Protein AF-A0A962PJA0-F1 (afdb_monomer)

Mean predicted aligned error: 8.48 Å

Radius of gyration: 20.16 Å; Cα contacts (8 Å, |Δi|>4): 314; chains: 1; bounding box: 70×39×47 Å

Secondary structure (DSSP, 8-state):
---PPP--EE-TTS-EE-GGGGTS-----SS----S-PPPGGGGGGG-TTHHHHHHHHHHHHHH-TTS-HHHHHHHHHHHHHTTTTPPPTTS--BTTB-HHHHHHHHHTTTTHHHHHHH-S---GGG--HHHHHHHHHHHHHHHTHHHHHHHHHH-TT----GGGHHHHTS-HHHHHHHHHHHHHH-HHHHHHHHHHHHHHH-TT----SSSS--HHHHHHHHHHTT-HHHHHHHHHHHHHHS-GGGHHHHHHHH-TT--

Sequence (260 aa):
MSVERSSVRTDATGRMIRDWDKEYQIPVPKRKLTTGIEPPAYRRDVFKGERRTEWDDWSRILQFDKSLSSAEKKAFRDIFAAEGGMKKAPGGSAVAGILQDTLDKLILKEKLNDLVSRKGKVIDTEDLDFHDVKDIYKGFFNQIFEGPAKTYNAKNPKRTIQGYQILSLIGDDKVSSSVADILFREGPAKGTEIIQKAIKLSDPTKDTGKGAAFGTMTLQALQEISKEPEKVKNFLEFSANARRSDEKARNDYFRFRGGE

Foldseek 3Di:
DDDDDDDFDADPVRHTDDPVVVVPCPPPPPDLPQPPDAAQPLQNVLCPDPNVSQLSVLLVVLVPPPLDDLLLSLLLSLLLSVLSAQDDDVVAQDGSLDHPVLVLVLLVVVLQVVVCVVPNNDDGSNNDDSVNSSSSLLSQQLVQQVAVQVVVCVVPVVDHDGRSCLLVLLQASLLSNLLSNLCSPVNQQVSQVLQQVLLCQLPVVQDQDDGRGRHNSSSVSSSVLNVDPSSLLSSLLSSLVSDDPPCNVSSVSSNPVPPD

Structure (mmCIF, N/CA/C/O backbone):
data_AF-A0A962PJA0-F1
#
_entry.id   AF-A0A962PJA0-F1
#
loop_
_atom_site.group_PDB
_atom_site.id
_atom_site.type_symbol
_atom_site.label_atom_id
_atom_site.label_alt_id
_atom_site.label_comp_id
_atom_site.label_asym_id
_atom_site.label_entity_id
_atom_site.label_seq_id
_atom_site.pdbx_PDB_ins_code
_atom_site.Cartn_x
_atom_site.Cartn_y
_atom_site.Cartn_z
_atom_site.occupancy
_atom_site.B_iso_or_equiv
_atom_site.auth_seq_id
_atom_site.auth_comp_id
_atom_site.auth_asym_id
_atom_site.auth_atom_id
_atom_site.pdbx_PDB_model_num
ATOM 1 N N . MET A 1 1 ? 49.149 16.493 1.625 1.00 39.97 1 MET A N 1
ATOM 2 C CA . MET A 1 1 ? 47.957 15.620 1.613 1.00 39.97 1 MET A CA 1
ATOM 3 C C . MET A 1 1 ? 47.611 15.357 0.163 1.00 39.97 1 MET A C 1
ATOM 5 O O . MET A 1 1 ? 47.160 16.269 -0.517 1.00 39.97 1 MET A O 1
ATOM 9 N N . SER A 1 2 ? 47.946 14.169 -0.332 1.00 32.44 2 SER A N 1
ATOM 10 C CA . SER A 1 2 ? 47.682 13.768 -1.714 1.00 32.44 2 SER A CA 1
ATOM 11 C C . SER A 1 2 ? 46.266 13.212 -1.796 1.00 32.44 2 SER A C 1
ATOM 13 O O . SER A 1 2 ? 45.919 12.313 -1.038 1.00 32.44 2 SER A O 1
ATOM 15 N N . VAL A 1 3 ? 45.445 13.775 -2.680 1.00 33.94 3 VAL A N 1
ATOM 16 C CA . VAL A 1 3 ? 44.103 13.264 -2.974 1.00 33.94 3 VAL A CA 1
ATOM 17 C C . VAL A 1 3 ? 44.271 12.079 -3.924 1.00 33.94 3 VAL A C 1
ATOM 19 O O . VAL A 1 3 ? 44.674 12.265 -5.074 1.00 33.94 3 VAL A O 1
ATOM 22 N N . GLU A 1 4 ? 44.015 10.863 -3.444 1.00 34.41 4 GLU A N 1
ATOM 23 C CA . GLU A 1 4 ? 43.921 9.679 -4.301 1.00 34.41 4 GLU A CA 1
ATOM 24 C C . GLU A 1 4 ? 42.760 9.860 -5.287 1.00 34.41 4 GLU A C 1
ATOM 26 O O . GLU A 1 4 ? 41.605 10.041 -4.902 1.00 34.41 4 GLU A O 1
ATOM 31 N N . ARG A 1 5 ? 43.077 9.839 -6.586 1.00 42.03 5 ARG A N 1
ATOM 32 C CA . ARG A 1 5 ? 42.076 9.789 -7.654 1.00 42.03 5 ARG A CA 1
ATOM 33 C C . ARG A 1 5 ? 41.506 8.375 -7.705 1.00 42.03 5 ARG A C 1
ATOM 35 O O . ARG A 1 5 ? 42.246 7.433 -7.978 1.00 42.03 5 ARG A O 1
ATOM 42 N N . SER A 1 6 ? 40.200 8.236 -7.493 1.00 45.72 6 SER A N 1
ATOM 43 C CA . SER A 1 6 ? 39.481 6.991 -7.751 1.00 45.72 6 SER A CA 1
ATOM 44 C C . SER A 1 6 ? 39.613 6.617 -9.232 1.00 45.72 6 SER A C 1
ATOM 46 O O . SER A 1 6 ? 39.273 7.389 -10.131 1.00 45.72 6 SER A O 1
ATOM 48 N N . SER A 1 7 ? 40.170 5.439 -9.508 1.00 47.34 7 SER A N 1
ATOM 49 C CA . SER A 1 7 ? 40.322 4.931 -10.869 1.00 47.34 7 SER A CA 1
ATOM 50 C C . SER A 1 7 ? 38.976 4.428 -11.390 1.00 47.34 7 SER A C 1
ATOM 52 O O . SER A 1 7 ? 38.465 3.422 -10.903 1.00 47.34 7 SER A O 1
ATOM 54 N N . VAL A 1 8 ? 38.412 5.098 -12.393 1.00 49.56 8 VAL A N 1
ATOM 55 C CA . VAL A 1 8 ? 37.220 4.626 -13.112 1.00 49.56 8 VAL A CA 1
ATOM 56 C C . VAL A 1 8 ? 37.598 3.397 -13.944 1.00 49.56 8 VAL A C 1
ATOM 58 O O . VAL A 1 8 ? 38.514 3.469 -14.764 1.00 49.56 8 VAL A O 1
ATOM 61 N N . ARG A 1 9 ? 36.904 2.269 -13.749 1.00 54.72 9 ARG A N 1
ATOM 62 C CA . ARG A 1 9 ? 37.026 1.073 -14.599 1.00 54.72 9 ARG A CA 1
ATOM 63 C C . ARG A 1 9 ? 35.785 0.916 -15.469 1.00 54.72 9 ARG A C 1
ATOM 65 O O . ARG A 1 9 ? 34.674 1.187 -15.026 1.00 54.72 9 ARG A O 1
ATOM 72 N N . THR A 1 10 ? 35.971 0.461 -16.700 1.00 55.12 10 THR A N 1
ATOM 73 C CA . THR A 1 10 ? 34.894 0.115 -17.636 1.00 55.12 10 THR A CA 1
ATOM 74 C C . THR A 1 10 ? 34.927 -1.379 -17.954 1.00 55.12 10 THR A C 1
ATOM 76 O O . THR A 1 10 ? 35.985 -2.006 -17.878 1.00 55.12 10 THR A O 1
ATOM 79 N N . ASP A 1 11 ? 33.772 -1.970 -18.263 1.00 63.66 11 ASP A N 1
ATOM 80 C CA . ASP A 1 11 ? 33.676 -3.359 -18.714 1.00 63.66 11 ASP A CA 1
ATOM 81 C C . ASP A 1 11 ? 33.996 -3.504 -20.211 1.00 63.66 11 ASP A C 1
ATOM 83 O O . ASP A 1 11 ? 34.241 -2.526 -20.921 1.00 63.66 11 ASP A O 1
ATOM 87 N N . ALA A 1 12 ? 33.973 -4.748 -20.701 1.00 57.19 12 ALA A N 1
ATOM 88 C CA . ALA A 1 12 ? 34.231 -5.086 -22.103 1.00 57.19 12 ALA A CA 1
ATOM 89 C C . ALA A 1 12 ? 33.221 -4.468 -23.095 1.00 57.19 12 ALA A C 1
ATOM 91 O O . ALA A 1 12 ? 33.450 -4.515 -24.300 1.00 57.19 12 ALA A O 1
ATOM 92 N N . THR A 1 13 ? 32.121 -3.887 -22.605 1.00 60.12 13 THR A N 1
ATOM 93 C CA . THR A 1 13 ? 31.113 -3.170 -23.402 1.00 60.12 13 THR A CA 1
ATOM 94 C C . THR A 1 13 ? 31.243 -1.648 -23.295 1.00 60.12 13 THR A C 1
ATOM 96 O O . THR A 1 13 ? 30.452 -0.917 -23.887 1.00 60.12 13 THR A O 1
ATOM 99 N N . GLY A 1 14 ? 32.239 -1.150 -22.554 1.00 54.78 14 GLY A N 1
ATOM 100 C CA . GLY A 1 14 ? 32.459 0.276 -22.329 1.00 54.78 14 GLY A CA 1
ATOM 101 C C . GLY A 1 14 ? 31.567 0.887 -21.246 1.00 54.78 14 GLY A C 1
ATOM 102 O O . GLY A 1 14 ? 31.589 2.104 -21.065 1.00 54.78 14 GLY A O 1
ATOM 103 N N . ARG A 1 15 ? 30.800 0.085 -20.493 1.00 56.34 15 ARG A N 1
ATOM 104 C CA . ARG A 1 15 ? 30.016 0.594 -19.360 1.00 56.34 15 ARG A CA 1
ATOM 105 C C . ARG A 1 15 ? 30.921 0.817 -18.162 1.00 56.34 15 ARG A C 1
ATOM 107 O O . ARG A 1 15 ? 31.753 -0.027 -17.845 1.00 56.34 15 ARG A O 1
ATOM 114 N N . MET A 1 16 ? 30.753 1.948 -17.478 1.00 53.47 16 MET A N 1
ATOM 115 C CA . MET A 1 16 ? 31.473 2.209 -16.232 1.00 53.47 16 MET A CA 1
ATOM 116 C C . MET A 1 16 ? 31.056 1.193 -15.165 1.00 53.47 16 MET A C 1
ATOM 118 O O . MET A 1 16 ? 29.903 1.182 -14.737 1.00 53.47 16 MET A O 1
ATOM 122 N N . ILE A 1 17 ? 32.008 0.378 -14.719 1.00 52.25 17 ILE A N 1
ATOM 123 C CA . ILE A 1 17 ? 31.862 -0.490 -13.555 1.00 52.25 17 ILE A CA 1
ATOM 124 C C . ILE A 1 17 ? 32.082 0.406 -12.339 1.00 52.25 17 ILE A C 1
ATOM 126 O O . ILE A 1 17 ? 33.197 0.864 -12.081 1.00 52.25 17 ILE A O 1
ATOM 130 N N . ARG A 1 18 ? 31.012 0.710 -11.605 1.00 50.56 18 ARG A N 1
ATOM 131 C CA . ARG A 1 18 ? 31.127 1.433 -10.336 1.00 50.56 18 ARG A CA 1
ATOM 132 C C . ARG A 1 18 ? 31.539 0.433 -9.253 1.00 50.56 18 ARG A C 1
ATOM 134 O O . ARG A 1 18 ? 30.895 -0.597 -9.096 1.00 50.56 18 ARG A O 1
ATOM 141 N N . ASP A 1 19 ? 32.564 0.760 -8.464 1.00 48.75 19 ASP A N 1
ATOM 142 C CA . ASP A 1 19 ? 33.059 -0.090 -7.361 1.00 48.75 19 ASP A CA 1
ATOM 143 C C . ASP A 1 19 ? 31.992 -0.428 -6.289 1.00 48.75 19 ASP A C 1
ATOM 145 O O . ASP A 1 19 ? 32.173 -1.356 -5.500 1.00 48.75 19 ASP A O 1
ATOM 149 N N . TRP A 1 20 ? 30.846 0.262 -6.301 1.00 45.28 20 TRP A N 1
ATOM 150 C CA . TRP A 1 20 ? 29.692 0.030 -5.423 1.00 45.28 20 TRP A CA 1
ATOM 151 C C . TRP A 1 20 ? 28.983 -1.313 -5.633 1.00 45.28 20 TRP A C 1
ATOM 153 O O . TRP A 1 20 ? 28.292 -1.772 -4.722 1.00 45.28 20 TRP A O 1
ATOM 163 N N . ASP A 1 21 ? 29.191 -1.992 -6.767 1.00 45.47 21 ASP A N 1
ATOM 164 C CA . ASP A 1 21 ? 28.630 -3.333 -6.979 1.00 45.47 21 ASP A CA 1
ATOM 165 C C . ASP A 1 21 ? 29.159 -4.353 -5.957 1.00 45.47 21 ASP A C 1
ATOM 167 O O . ASP A 1 21 ? 28.532 -5.385 -5.746 1.00 45.47 21 ASP A O 1
ATOM 171 N N . LYS A 1 22 ? 30.281 -4.084 -5.278 1.00 46.03 22 LYS A N 1
ATOM 172 C CA . LYS A 1 22 ? 30.840 -5.003 -4.275 1.00 46.03 22 LYS A CA 1
ATOM 173 C C . LYS A 1 22 ? 30.194 -4.897 -2.896 1.00 46.03 22 LYS A C 1
ATOM 175 O O . LYS A 1 22 ? 30.185 -5.891 -2.178 1.00 46.03 22 LYS A O 1
ATOM 180 N N . GLU A 1 23 ? 29.649 -3.742 -2.517 1.00 43.16 23 GLU A N 1
ATOM 181 C CA . GLU A 1 23 ? 29.141 -3.532 -1.149 1.00 43.16 23 GLU A CA 1
ATOM 182 C C . GLU A 1 23 ? 27.715 -4.084 -0.954 1.00 43.16 23 GLU A C 1
ATOM 184 O O . GLU A 1 23 ? 27.318 -4.415 0.161 1.00 43.16 23 GLU A O 1
ATOM 189 N N . TYR A 1 24 ? 26.980 -4.301 -2.052 1.00 45.38 24 TYR A N 1
ATOM 190 C CA . TYR A 1 24 ? 25.647 -4.925 -2.060 1.00 45.38 24 TYR A CA 1
ATOM 191 C C . TYR A 1 24 ? 25.588 -6.265 -2.807 1.00 45.38 24 TYR A C 1
ATOM 193 O O . TYR A 1 24 ? 24.506 -6.837 -2.968 1.00 45.38 24 TYR A O 1
ATOM 201 N N . GLN A 1 25 ? 26.736 -6.821 -3.208 1.00 40.19 25 GLN A N 1
ATOM 202 C CA . GLN A 1 25 ? 26.837 -8.207 -3.662 1.00 40.19 25 GLN A CA 1
ATOM 203 C C . GLN A 1 25 ? 26.687 -9.152 -2.465 1.00 40.19 25 GLN A C 1
ATOM 205 O O . GLN A 1 25 ? 27.635 -9.790 -2.009 1.00 40.19 25 GLN A O 1
ATOM 210 N N . ILE A 1 26 ? 25.458 -9.293 -1.963 1.00 46.12 26 ILE A N 1
ATOM 211 C CA . ILE A 1 26 ? 25.084 -10.534 -1.290 1.00 46.12 26 ILE A CA 1
ATOM 212 C C . ILE A 1 26 ? 25.327 -11.622 -2.342 1.00 46.12 26 ILE A C 1
ATOM 214 O O . ILE A 1 26 ? 24.702 -11.550 -3.404 1.00 46.12 26 ILE A O 1
ATOM 218 N N . PRO A 1 27 ? 26.234 -12.592 -2.120 1.00 40.31 27 PRO A N 1
ATOM 219 C CA . PRO A 1 27 ? 26.445 -13.666 -3.073 1.00 40.31 27 PRO A CA 1
ATOM 220 C C . PRO A 1 27 ? 25.107 -14.371 -3.254 1.00 40.31 27 PRO A C 1
ATOM 222 O O . PRO A 1 27 ? 24.639 -15.059 -2.350 1.00 40.31 27 PRO A O 1
ATOM 225 N N . VAL A 1 28 ? 24.458 -14.148 -4.398 1.00 42.47 28 VAL A N 1
ATOM 226 C CA . VAL A 1 28 ? 23.229 -14.850 -4.750 1.00 42.47 28 VAL A CA 1
ATOM 227 C C . VAL A 1 28 ? 23.659 -16.294 -4.982 1.00 42.47 28 VAL A C 1
ATOM 229 O O . VAL A 1 28 ? 24.426 -16.555 -5.915 1.00 42.47 28 VAL A O 1
ATOM 232 N N . PRO A 1 29 ? 23.255 -17.249 -4.131 1.00 40.25 29 PRO A N 1
ATOM 233 C CA . PRO A 1 29 ? 23.600 -18.641 -4.354 1.00 40.25 29 PRO A CA 1
ATOM 234 C C . PRO A 1 29 ? 23.085 -19.037 -5.740 1.00 40.25 29 PRO A C 1
ATOM 236 O O . PRO A 1 29 ? 21.946 -18.735 -6.081 1.00 40.25 29 PRO A O 1
ATOM 239 N N . LYS A 1 30 ? 23.891 -19.742 -6.543 1.00 47.28 30 LYS A N 1
ATOM 240 C CA . LYS A 1 30 ? 23.501 -20.220 -7.890 1.00 47.28 30 LYS A CA 1
ATOM 241 C C . LYS A 1 30 ? 22.288 -21.172 -7.897 1.00 47.28 30 LYS A C 1
ATOM 243 O O . LYS A 1 30 ? 21.864 -21.619 -8.958 1.00 47.28 30 LYS A O 1
ATOM 248 N N . ARG A 1 31 ? 21.718 -21.503 -6.734 1.00 47.94 31 ARG A N 1
ATOM 249 C CA . ARG A 1 31 ? 20.401 -22.136 -6.636 1.00 47.94 31 ARG A CA 1
ATOM 250 C C . ARG A 1 31 ? 19.343 -21.045 -6.718 1.00 47.94 31 ARG A C 1
ATOM 252 O O . ARG A 1 31 ? 19.368 -20.134 -5.901 1.00 47.94 31 ARG A O 1
ATOM 259 N N . LYS A 1 32 ? 18.392 -21.183 -7.649 1.00 54.69 32 LYS A N 1
ATOM 260 C CA . LYS A 1 32 ? 17.121 -20.444 -7.624 1.00 54.69 32 LYS A CA 1
ATOM 261 C C . LYS A 1 32 ? 16.478 -20.651 -6.249 1.00 54.69 32 LYS A C 1
ATOM 263 O O . LYS A 1 32 ? 15.835 -21.668 -6.009 1.00 54.69 32 LYS A O 1
ATOM 268 N N . LEU A 1 33 ? 16.740 -19.739 -5.320 1.00 54.75 33 LEU A N 1
ATOM 269 C CA . LEU A 1 33 ? 16.127 -19.733 -4.004 1.00 54.75 33 LEU A CA 1
ATOM 270 C C . LEU A 1 33 ? 14.729 -19.167 -4.193 1.00 54.75 33 LEU A C 1
ATOM 272 O O . LEU A 1 33 ? 14.530 -17.956 -4.205 1.00 54.75 33 LEU A O 1
ATOM 276 N N . THR A 1 34 ? 13.767 -20.060 -4.392 1.00 63.97 34 THR A N 1
ATOM 277 C CA . THR A 1 34 ? 12.354 -19.705 -4.337 1.00 63.97 34 THR A CA 1
ATOM 278 C C . THR A 1 34 ? 12.037 -19.271 -2.911 1.00 63.97 34 THR A C 1
ATOM 280 O O . THR A 1 34 ? 12.358 -19.990 -1.964 1.00 63.97 34 THR A O 1
ATOM 283 N N . THR A 1 35 ? 11.384 -18.125 -2.738 1.00 76.19 35 THR A N 1
ATOM 284 C CA . THR A 1 35 ? 10.966 -17.645 -1.406 1.00 76.19 35 THR A CA 1
ATOM 285 C C . THR A 1 35 ? 9.903 -18.540 -0.755 1.00 76.19 35 THR A C 1
ATOM 287 O O . THR A 1 35 ? 9.620 -18.394 0.430 1.00 76.19 35 THR A O 1
ATOM 290 N N . GLY A 1 36 ? 9.289 -19.442 -1.532 1.00 85.12 36 GLY A N 1
ATOM 291 C CA . GLY A 1 36 ? 8.117 -20.222 -1.128 1.00 85.12 36 GLY A CA 1
ATOM 292 C C . GLY A 1 36 ? 6.831 -19.390 -1.059 1.00 85.12 36 GLY A C 1
ATOM 293 O O . GLY A 1 36 ? 5.784 -19.916 -0.701 1.00 85.12 36 GLY A O 1
ATOM 294 N N . ILE A 1 37 ? 6.894 -18.095 -1.393 1.00 90.44 37 ILE A N 1
ATOM 295 C CA . ILE A 1 37 ? 5.742 -17.196 -1.408 1.00 90.44 37 ILE A CA 1
ATOM 296 C C . ILE A 1 37 ? 5.103 -17.271 -2.792 1.00 90.44 37 ILE A C 1
ATOM 298 O O . ILE A 1 37 ? 5.700 -16.848 -3.779 1.00 90.44 37 ILE A O 1
ATOM 302 N N . GLU A 1 38 ? 3.876 -17.773 -2.870 1.00 92.56 38 GLU A N 1
ATOM 303 C CA . GLU A 1 38 ? 3.131 -17.836 -4.129 1.00 92.56 38 GLU A CA 1
ATOM 304 C C . GLU A 1 38 ? 2.492 -16.484 -4.501 1.00 92.56 38 GLU A C 1
ATOM 306 O O . GLU A 1 38 ? 2.068 -15.736 -3.609 1.00 92.56 38 GLU A O 1
ATOM 311 N N . PRO A 1 39 ? 2.364 -16.169 -5.806 1.00 91.94 39 PRO A N 1
ATOM 312 C CA . PRO A 1 39 ? 1.517 -15.075 -6.260 1.00 91.94 39 PRO A CA 1
ATOM 313 C C . PRO A 1 39 ? 0.061 -15.266 -5.813 1.00 91.94 39 PRO A C 1
ATOM 315 O O . PRO A 1 39 ? -0.403 -16.408 -5.691 1.00 91.94 39 PRO A O 1
ATOM 318 N N . PRO A 1 40 ? -0.706 -14.169 -5.651 1.00 90.62 40 PRO A N 1
ATOM 319 C CA . PRO A 1 40 ? -2.152 -14.240 -5.479 1.00 90.62 40 PRO A CA 1
ATOM 320 C C . PRO A 1 40 ? -2.796 -15.148 -6.527 1.00 90.62 40 PRO A C 1
ATOM 322 O O . PRO A 1 40 ? -2.444 -15.064 -7.704 1.00 90.62 40 PRO A O 1
ATOM 325 N N . ALA A 1 41 ? -3.755 -15.988 -6.120 1.00 90.06 41 ALA A N 1
ATOM 326 C CA . ALA A 1 41 ? -4.351 -17.011 -6.986 1.00 90.06 41 ALA A CA 1
ATOM 327 C C . ALA A 1 41 ? -4.806 -16.452 -8.348 1.00 90.06 41 ALA A C 1
ATOM 329 O O . ALA A 1 41 ? -4.436 -16.988 -9.390 1.00 90.06 41 ALA A O 1
ATOM 330 N N . TYR A 1 42 ? -5.492 -15.303 -8.347 1.00 88.50 42 TYR A N 1
ATOM 331 C CA . TYR A 1 42 ? -5.988 -14.627 -9.554 1.00 88.50 42 TYR A CA 1
ATOM 332 C C . TYR A 1 42 ? -4.895 -14.042 -10.477 1.00 88.50 42 TYR A C 1
ATOM 334 O O . TYR A 1 42 ? -5.190 -13.599 -11.586 1.00 88.50 42 TYR A O 1
ATOM 342 N N . ARG A 1 43 ? -3.633 -14.016 -10.030 1.00 92.50 43 ARG A N 1
ATOM 343 C CA . ARG A 1 43 ? -2.463 -13.527 -10.779 1.00 92.50 43 ARG A CA 1
ATOM 344 C C . ARG A 1 43 ? -1.395 -14.598 -10.998 1.00 92.50 43 ARG A C 1
ATOM 346 O O . ARG A 1 43 ? -0.380 -14.286 -11.615 1.00 92.50 43 ARG A O 1
ATOM 353 N N . ARG A 1 44 ? -1.600 -15.854 -10.577 1.00 91.56 44 ARG A N 1
ATOM 354 C CA . ARG A 1 44 ? -0.620 -16.942 -10.795 1.00 91.56 44 ARG A CA 1
ATOM 355 C C . ARG A 1 44 ? -0.231 -17.085 -12.269 1.00 91.56 44 ARG A C 1
ATOM 357 O O . ARG A 1 44 ? 0.949 -17.223 -12.577 1.00 91.56 44 ARG A O 1
ATOM 364 N N . ASP A 1 45 ? -1.193 -16.943 -13.180 1.00 91.56 45 ASP A N 1
ATOM 365 C CA . ASP A 1 45 ? -0.944 -16.992 -14.626 1.00 91.56 45 ASP A CA 1
ATOM 366 C C . ASP A 1 45 ? -0.065 -15.858 -15.163 1.00 91.56 45 ASP A C 1
ATOM 368 O O . ASP A 1 45 ? 0.571 -16.018 -16.204 1.00 91.56 45 ASP A O 1
ATOM 372 N N . VAL A 1 46 ? -0.010 -14.717 -14.472 1.00 91.50 46 VAL A N 1
ATOM 373 C CA . VAL A 1 46 ? 0.821 -13.569 -14.863 1.00 91.50 46 VAL A CA 1
ATOM 374 C C . VAL A 1 46 ? 2.301 -13.836 -14.574 1.00 91.50 46 VAL A C 1
ATOM 376 O O . VAL A 1 46 ? 3.158 -13.370 -15.327 1.00 91.50 46 VAL A O 1
ATOM 379 N N . PHE A 1 47 ? 2.587 -14.616 -13.527 1.00 93.62 47 PHE A N 1
ATOM 380 C CA . PHE A 1 47 ? 3.928 -14.901 -13.006 1.00 93.62 47 PHE A CA 1
ATOM 381 C C . PHE A 1 47 ? 4.359 -16.362 -13.227 1.00 93.62 47 PHE A C 1
ATOM 383 O O . PHE A 1 47 ? 5.093 -16.935 -12.422 1.00 93.62 47 PHE A O 1
ATOM 390 N N . LYS A 1 48 ? 3.904 -16.985 -14.319 1.00 91.31 48 LYS A N 1
ATOM 391 C CA . LYS A 1 48 ? 4.350 -18.322 -14.742 1.00 91.31 48 LYS A CA 1
ATOM 392 C C . LYS A 1 48 ? 5.538 -18.261 -15.706 1.00 91.31 48 LYS A C 1
ATOM 394 O O . LYS A 1 48 ? 5.821 -17.223 -16.304 1.00 91.31 48 LYS A O 1
ATOM 399 N N . GLY A 1 49 ? 6.218 -19.395 -15.880 1.00 90.12 49 GLY A N 1
ATOM 400 C CA . GLY A 1 49 ? 7.362 -19.515 -16.788 1.00 90.12 49 GLY A CA 1
ATOM 401 C C . GLY A 1 49 ? 8.517 -18.600 -16.379 1.00 90.12 49 GLY A C 1
ATOM 402 O O . GLY A 1 49 ? 8.887 -18.542 -15.208 1.00 90.12 49 GLY A O 1
ATOM 403 N N . GLU A 1 50 ? 9.072 -17.859 -17.333 1.00 85.69 50 GLU A N 1
ATOM 404 C CA . GLU A 1 50 ? 10.209 -16.954 -17.103 1.00 85.69 50 GLU A CA 1
ATOM 405 C C . GLU A 1 50 ? 9.889 -15.841 -16.094 1.00 85.69 50 GLU A C 1
ATOM 407 O O . GLU A 1 50 ? 10.750 -15.447 -15.304 1.00 85.69 50 GLU A O 1
ATOM 412 N N . ARG A 1 51 ? 8.618 -15.420 -16.030 1.00 90.94 51 ARG A N 1
ATOM 413 C CA . ARG A 1 51 ? 8.129 -14.388 -15.105 1.00 90.94 51 ARG A CA 1
ATOM 414 C C . ARG A 1 51 ? 7.983 -14.863 -13.663 1.00 90.94 51 ARG A C 1
ATOM 416 O O . ARG A 1 51 ? 7.714 -14.053 -12.780 1.00 90.94 51 ARG A O 1
ATOM 423 N N . ARG A 1 52 ? 8.190 -16.154 -13.390 1.00 92.44 52 ARG A N 1
ATOM 424 C CA . ARG A 1 52 ? 8.249 -16.644 -12.010 1.00 92.44 52 ARG A CA 1
ATOM 425 C C . ARG A 1 52 ? 9.430 -16.041 -11.253 1.00 92.44 52 ARG A C 1
ATOM 427 O O . ARG A 1 52 ? 9.281 -15.662 -10.097 1.00 92.44 52 ARG A O 1
ATOM 434 N N . THR A 1 53 ? 10.569 -15.890 -11.927 1.00 91.88 53 THR A N 1
ATOM 435 C CA . THR A 1 53 ? 11.779 -15.295 -11.339 1.00 91.88 53 THR A CA 1
ATOM 436 C C . THR A 1 53 ? 11.524 -13.854 -10.892 1.00 91.88 53 THR A C 1
ATOM 438 O O . THR A 1 53 ? 11.940 -13.472 -9.808 1.00 91.88 53 THR A O 1
ATOM 441 N N . GLU A 1 54 ? 10.757 -13.088 -11.673 1.00 93.94 54 GLU A N 1
ATOM 442 C CA . GLU A 1 54 ? 10.353 -11.715 -11.341 1.00 93.94 54 GLU A CA 1
ATOM 443 C C . GLU A 1 54 ? 9.591 -11.650 -10.006 1.00 93.94 54 GLU A C 1
ATOM 445 O O . GLU A 1 54 ? 9.887 -10.823 -9.144 1.00 93.94 54 GLU A O 1
ATOM 450 N N . TRP A 1 55 ? 8.633 -12.561 -9.808 1.00 95.38 55 TRP A N 1
ATOM 451 C CA . TRP A 1 55 ? 7.879 -12.656 -8.559 1.00 95.38 55 TRP A CA 1
ATOM 452 C C . TRP A 1 55 ? 8.751 -13.081 -7.373 1.00 95.38 55 TRP A C 1
ATOM 454 O O . TRP A 1 55 ? 8.621 -12.524 -6.277 1.00 95.38 55 TRP A O 1
ATOM 464 N N . ASP A 1 56 ? 9.628 -14.064 -7.579 1.00 94.19 56 ASP A N 1
ATOM 465 C CA . ASP A 1 56 ? 10.528 -14.555 -6.537 1.00 94.19 56 ASP A CA 1
ATOM 466 C C . ASP A 1 56 ? 11.526 -13.462 -6.112 1.00 94.19 56 ASP A C 1
ATOM 468 O O . ASP A 1 56 ? 11.761 -13.279 -4.915 1.00 94.19 56 ASP A O 1
ATOM 472 N N . ASP A 1 57 ? 12.051 -12.684 -7.063 1.00 94.69 57 ASP A N 1
ATOM 473 C CA . ASP A 1 57 ? 12.971 -11.570 -6.818 1.00 94.69 57 ASP A CA 1
ATOM 474 C C . ASP A 1 57 ? 12.300 -10.427 -6.051 1.00 94.69 57 ASP A C 1
ATOM 476 O O . ASP A 1 57 ? 12.825 -9.978 -5.026 1.00 94.69 57 ASP A O 1
ATOM 480 N N . TRP A 1 58 ? 11.102 -10.018 -6.475 1.00 96.62 58 TRP A N 1
ATOM 481 C CA . TRP A 1 58 ? 10.298 -9.036 -5.748 1.00 96.62 58 TRP A CA 1
ATOM 482 C C . TRP A 1 58 ? 9.975 -9.502 -4.321 1.00 96.62 58 TRP A C 1
ATOM 484 O O . TRP A 1 58 ? 10.193 -8.780 -3.342 1.00 96.62 58 TRP A O 1
ATOM 494 N N . SER A 1 59 ? 9.504 -10.743 -4.181 1.00 96.06 59 SER A N 1
ATOM 495 C CA . SER A 1 59 ? 9.161 -11.328 -2.882 1.00 96.06 59 SER A CA 1
ATOM 496 C C . SER A 1 59 ? 10.370 -11.384 -1.952 1.00 96.06 59 SER A C 1
ATOM 498 O O . SER A 1 59 ? 10.237 -11.104 -0.760 1.00 96.06 59 SER A O 1
ATOM 500 N N . ARG A 1 60 ? 11.555 -11.685 -2.491 1.00 95.00 60 ARG A N 1
ATOM 501 C CA . ARG A 1 60 ? 12.823 -11.749 -1.758 1.00 95.00 60 ARG A CA 1
ATOM 502 C C . ARG A 1 60 ? 13.249 -10.377 -1.245 1.00 95.00 60 ARG A C 1
ATOM 504 O O . ARG A 1 60 ? 13.593 -10.254 -0.070 1.00 95.00 60 ARG A O 1
ATOM 511 N N . ILE A 1 61 ? 13.177 -9.349 -2.089 1.00 95.69 61 ILE A N 1
ATOM 512 C CA . ILE A 1 61 ? 13.485 -7.965 -1.698 1.00 95.69 61 ILE A CA 1
ATOM 513 C C . ILE A 1 61 ? 12.614 -7.531 -0.521 1.00 95.69 61 ILE A C 1
ATOM 515 O O . ILE A 1 61 ? 13.125 -7.000 0.464 1.00 95.69 61 ILE A O 1
ATOM 519 N N . LEU A 1 62 ? 11.313 -7.818 -0.578 1.00 96.69 62 LEU A N 1
ATOM 520 C CA . LEU A 1 62 ? 10.405 -7.502 0.520 1.00 96.69 62 LEU A CA 1
ATOM 521 C C . LEU A 1 62 ? 10.658 -8.373 1.753 1.00 96.69 62 LEU A C 1
ATOM 523 O O . LEU A 1 62 ? 10.631 -7.867 2.871 1.00 96.69 62 LEU A O 1
ATOM 527 N N . GLN A 1 63 ? 10.914 -9.672 1.587 1.00 94.75 63 GLN A N 1
ATOM 528 C CA . GLN A 1 63 ? 11.162 -10.595 2.696 1.00 94.75 63 GLN A CA 1
ATOM 529 C C . GLN A 1 63 ? 12.338 -10.131 3.563 1.00 94.75 63 GLN A C 1
ATOM 531 O O . GLN A 1 63 ? 12.197 -10.091 4.790 1.00 94.75 63 GLN A O 1
ATOM 536 N N . PHE A 1 64 ? 13.447 -9.732 2.937 1.00 93.94 64 PHE A N 1
ATOM 537 C CA . PHE A 1 64 ? 14.671 -9.327 3.631 1.00 93.94 64 PHE A CA 1
ATOM 538 C C . PHE A 1 64 ? 14.719 -7.849 4.037 1.00 93.94 64 PHE A C 1
ATOM 540 O O . PHE A 1 64 ? 15.605 -7.463 4.801 1.00 93.94 64 PHE A O 1
ATOM 547 N N . ASP A 1 65 ? 13.756 -7.028 3.614 1.00 95.00 65 ASP A N 1
ATOM 548 C CA . ASP A 1 65 ? 13.644 -5.658 4.107 1.00 95.00 65 ASP A CA 1
ATOM 549 C C . ASP A 1 65 ? 13.147 -5.653 5.563 1.00 95.00 65 ASP A C 1
ATOM 551 O O . ASP A 1 65 ? 11.994 -5.981 5.860 1.00 95.00 65 ASP A O 1
ATOM 555 N N . LYS A 1 66 ? 14.042 -5.298 6.491 1.00 95.56 66 LYS A N 1
ATOM 556 C CA . LYS A 1 66 ? 13.747 -5.202 7.930 1.00 95.56 66 LYS A CA 1
ATOM 557 C C . LYS A 1 66 ? 12.991 -3.927 8.310 1.00 95.56 66 LYS A C 1
ATOM 559 O O . LYS A 1 66 ? 12.465 -3.860 9.416 1.00 95.56 66 LYS A O 1
ATOM 564 N N . SER A 1 67 ? 12.946 -2.926 7.427 1.00 94.69 67 SER A N 1
ATOM 565 C CA . SER A 1 67 ? 12.148 -1.714 7.646 1.00 94.69 67 SER A CA 1
ATOM 566 C C . SER A 1 67 ? 10.655 -1.963 7.451 1.00 94.69 67 SER A C 1
ATOM 568 O O . SER A 1 67 ? 9.852 -1.178 7.951 1.00 94.69 67 SER A O 1
ATOM 570 N N . LEU A 1 68 ? 10.301 -3.059 6.763 1.00 97.19 68 LEU A N 1
ATOM 571 C CA . LEU A 1 68 ? 8.923 -3.425 6.483 1.00 97.19 68 LEU A CA 1
ATOM 572 C C . LEU A 1 68 ? 8.363 -4.451 7.479 1.00 97.19 68 LEU A C 1
ATOM 574 O O . LEU A 1 68 ? 9.014 -5.450 7.801 1.00 97.19 68 LEU A O 1
ATOM 578 N N . SER A 1 69 ? 7.118 -4.260 7.904 1.00 96.88 69 SER A N 1
ATOM 579 C CA . SER A 1 69 ? 6.343 -5.259 8.650 1.00 96.88 69 SER A CA 1
ATOM 580 C C . SER A 1 69 ? 5.754 -6.352 7.745 1.00 96.88 69 SER A C 1
ATOM 582 O O . SER A 1 69 ? 5.844 -6.285 6.517 1.00 96.88 69 SER A O 1
ATOM 584 N N . SER A 1 70 ? 5.091 -7.356 8.330 1.00 95.69 70 SER A N 1
ATOM 585 C CA . SER A 1 70 ?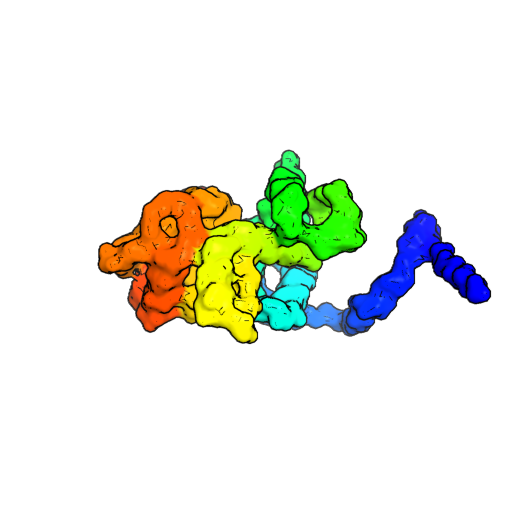 4.292 -8.329 7.568 1.00 95.69 70 SER A CA 1
ATOM 586 C C . SER A 1 70 ? 3.179 -7.658 6.754 1.00 95.69 70 SER A C 1
ATOM 588 O O . SER A 1 70 ? 3.068 -7.932 5.556 1.00 95.69 70 SER A O 1
ATOM 590 N N . ALA A 1 71 ? 2.431 -6.733 7.366 1.00 96.44 71 ALA A N 1
ATOM 591 C CA . ALA A 1 71 ? 1.329 -6.005 6.740 1.00 96.44 71 ALA A CA 1
ATOM 592 C C . ALA A 1 71 ? 1.795 -5.210 5.513 1.00 96.44 71 ALA A C 1
ATOM 594 O O . ALA A 1 71 ? 1.180 -5.272 4.448 1.00 96.44 71 ALA A O 1
ATOM 595 N N . GLU A 1 72 ? 2.917 -4.501 5.641 1.00 98.19 72 GLU A N 1
ATOM 596 C CA . GLU A 1 72 ? 3.495 -3.687 4.568 1.00 98.19 72 GLU A CA 1
ATOM 597 C C . GLU A 1 72 ? 4.043 -4.563 3.440 1.00 98.19 72 GLU A C 1
ATOM 599 O O . GLU A 1 72 ? 3.727 -4.338 2.271 1.00 98.19 72 GLU A O 1
ATOM 604 N N . LYS A 1 73 ? 4.800 -5.621 3.774 1.00 97.50 73 LYS A N 1
ATOM 605 C CA . LYS A 1 73 ? 5.304 -6.583 2.778 1.00 97.50 73 LYS A CA 1
ATOM 606 C C . LYS A 1 73 ? 4.162 -7.211 1.994 1.00 97.50 73 LYS A C 1
ATOM 608 O O . LYS A 1 73 ? 4.282 -7.417 0.789 1.00 97.50 73 LYS A O 1
ATOM 613 N N . LYS A 1 74 ? 3.069 -7.544 2.674 1.00 95.75 74 LYS A N 1
ATOM 614 C CA . LYS A 1 74 ? 1.889 -8.129 2.052 1.00 95.75 74 LYS A CA 1
ATOM 615 C C . LYS A 1 74 ? 1.172 -7.121 1.156 1.00 95.75 74 LYS A C 1
ATOM 617 O O . LYS A 1 74 ? 0.895 -7.454 0.010 1.00 95.75 74 LYS A O 1
ATOM 622 N N . ALA A 1 75 ? 0.948 -5.896 1.630 1.00 97.50 75 ALA A N 1
ATOM 623 C CA . ALA A 1 75 ? 0.363 -4.824 0.830 1.00 97.50 75 ALA A CA 1
ATOM 624 C C . ALA A 1 75 ? 1.162 -4.568 -0.459 1.00 97.50 75 ALA A C 1
ATOM 626 O O . ALA A 1 75 ? 0.589 -4.513 -1.542 1.00 97.50 75 ALA A O 1
ATOM 627 N N . PHE A 1 76 ? 2.491 -4.489 -0.363 1.00 98.19 76 PHE A N 1
ATOM 628 C CA . PHE A 1 76 ? 3.352 -4.232 -1.518 1.00 98.19 76 PHE A CA 1
ATOM 629 C C . PHE A 1 76 ? 3.380 -5.417 -2.493 1.00 98.19 76 PHE A C 1
ATOM 631 O O . PHE A 1 76 ? 3.367 -5.208 -3.705 1.00 98.19 76 PHE A O 1
ATOM 638 N N . ARG A 1 77 ? 3.357 -6.661 -1.992 1.00 97.12 77 ARG A N 1
ATOM 639 C CA . ARG A 1 77 ? 3.177 -7.864 -2.827 1.00 97.12 77 ARG A CA 1
ATOM 640 C C . ARG A 1 77 ? 1.848 -7.855 -3.566 1.00 97.12 77 ARG A C 1
ATOM 642 O O . ARG A 1 77 ? 1.825 -8.133 -4.761 1.00 97.12 77 ARG A O 1
ATOM 649 N N . ASP A 1 78 ? 0.769 -7.530 -2.865 1.00 95.81 78 ASP A N 1
ATOM 650 C CA . ASP A 1 78 ? -0.575 -7.548 -3.429 1.00 95.81 78 ASP A CA 1
ATOM 651 C C . ASP A 1 78 ? -0.743 -6.457 -4.503 1.00 95.81 78 ASP A C 1
ATOM 653 O O . ASP A 1 78 ? -1.268 -6.766 -5.571 1.00 95.81 78 ASP A O 1
ATOM 657 N N . ILE A 1 79 ? -0.205 -5.246 -4.294 1.00 96.94 79 ILE A N 1
ATOM 658 C CA . ILE A 1 79 ? -0.176 -4.185 -5.321 1.00 96.94 79 ILE A CA 1
ATOM 659 C C . ILE A 1 79 ? 0.666 -4.622 -6.522 1.00 96.94 79 ILE A C 1
ATOM 661 O O . ILE A 1 79 ? 0.185 -4.598 -7.648 1.00 96.94 79 ILE A O 1
ATOM 665 N N . PHE A 1 80 ? 1.901 -5.082 -6.304 1.00 96.81 80 PHE A N 1
ATOM 666 C CA . PHE A 1 80 ? 2.778 -5.508 -7.399 1.00 96.81 80 PHE A CA 1
ATOM 667 C C . PHE A 1 80 ? 2.146 -6.619 -8.252 1.00 96.81 80 PHE A C 1
ATOM 669 O O . PHE A 1 80 ? 2.196 -6.571 -9.481 1.00 96.81 80 PHE A O 1
ATOM 676 N N . ALA A 1 81 ? 1.490 -7.593 -7.612 1.00 94.94 81 ALA A N 1
ATOM 677 C CA . ALA A 1 81 ? 0.735 -8.620 -8.316 1.00 94.94 81 ALA A CA 1
ATOM 678 C C . ALA A 1 81 ? -0.451 -8.038 -9.094 1.00 94.94 81 ALA A C 1
ATOM 680 O O . ALA A 1 81 ? -0.682 -8.414 -10.246 1.00 94.94 81 ALA A O 1
ATOM 681 N N . ALA A 1 82 ? -1.214 -7.142 -8.464 1.00 93.19 82 ALA A N 1
ATOM 682 C CA . ALA A 1 82 ? -2.391 -6.527 -9.057 1.00 93.19 82 ALA A CA 1
ATOM 683 C C . ALA A 1 82 ? -2.046 -5.697 -10.297 1.00 93.19 82 ALA A C 1
ATOM 685 O O . ALA A 1 82 ? -2.772 -5.778 -11.284 1.00 93.19 82 ALA A O 1
ATOM 686 N N . GLU A 1 83 ? -0.917 -4.995 -10.280 1.00 93.00 83 GLU A N 1
ATOM 687 C CA . GLU A 1 83 ? -0.430 -4.175 -11.394 1.00 93.00 83 GLU A CA 1
ATOM 688 C C . GLU A 1 83 ? 0.356 -4.986 -12.443 1.00 93.00 83 GLU A C 1
ATOM 690 O O . GLU A 1 83 ? 0.801 -4.454 -13.456 1.00 93.00 83 GLU A O 1
ATOM 695 N N . GLY A 1 84 ? 0.487 -6.301 -12.242 1.00 92.19 84 GLY A N 1
ATOM 696 C CA . GLY A 1 84 ? 1.082 -7.213 -13.215 1.00 92.19 84 GLY A CA 1
ATOM 697 C C . GLY A 1 84 ? 2.610 -7.213 -13.240 1.00 92.19 84 GLY A C 1
ATOM 698 O O . GLY A 1 84 ? 3.183 -7.758 -14.185 1.00 92.19 84 GLY A O 1
ATOM 699 N N . GLY A 1 85 ? 3.250 -6.665 -12.206 1.00 94.25 85 GLY A N 1
ATOM 700 C CA . GLY A 1 85 ? 4.696 -6.648 -12.002 1.00 94.25 85 GLY A CA 1
ATOM 701 C C . GLY A 1 85 ? 5.458 -5.609 -12.835 1.00 94.25 85 GLY A C 1
ATOM 702 O O . GLY A 1 85 ? 4.928 -4.556 -13.169 1.00 94.25 85 GLY A O 1
ATOM 703 N N . MET A 1 86 ? 6.709 -5.900 -13.191 1.00 93.56 86 MET A N 1
ATOM 704 C CA . MET A 1 86 ? 7.609 -5.012 -13.950 1.00 93.56 86 MET A CA 1
ATOM 705 C C . MET A 1 86 ? 7.251 -4.892 -15.436 1.00 93.56 86 MET A C 1
ATOM 707 O O . MET A 1 86 ? 7.882 -4.138 -16.175 1.00 93.56 86 MET A O 1
ATOM 711 N N . LYS A 1 87 ? 6.262 -5.653 -15.915 1.00 85.44 87 LYS A N 1
ATOM 712 C CA . LYS A 1 87 ? 5.864 -5.605 -17.321 1.00 85.44 87 LYS A CA 1
ATOM 713 C C . LYS A 1 87 ? 5.236 -4.247 -17.638 1.00 85.44 87 LYS A C 1
ATOM 715 O O . LYS A 1 87 ? 4.241 -3.870 -17.027 1.00 85.44 87 LYS A O 1
ATOM 720 N N . LYS A 1 88 ? 5.767 -3.572 -18.660 1.00 77.31 88 LYS A N 1
ATOM 721 C CA . LYS A 1 88 ? 5.182 -2.340 -19.198 1.00 77.31 88 LYS A CA 1
ATOM 722 C C . LYS A 1 88 ? 3.762 -2.580 -19.708 1.00 77.31 88 LYS A C 1
ATOM 724 O O . LYS A 1 88 ? 3.487 -3.591 -20.370 1.00 77.31 88 LYS A O 1
ATOM 729 N N . ALA A 1 89 ? 2.876 -1.625 -19.450 1.00 66.75 89 ALA A N 1
ATOM 730 C CA . ALA A 1 89 ? 1.585 -1.583 -20.124 1.00 66.75 89 ALA A CA 1
ATOM 731 C C . ALA A 1 89 ? 1.803 -1.384 -21.642 1.00 66.75 89 ALA A C 1
ATOM 733 O O . ALA A 1 89 ? 2.612 -0.537 -22.026 1.00 66.75 89 ALA A O 1
ATOM 734 N N . PRO A 1 90 ? 1.116 -2.128 -22.531 1.00 64.31 90 PRO A N 1
ATOM 735 C CA . PRO A 1 90 ? 1.214 -1.895 -23.971 1.00 64.31 90 PRO A CA 1
ATOM 736 C C . PRO A 1 90 ? 0.844 -0.444 -24.316 1.00 64.31 90 PRO A C 1
ATOM 738 O O . PRO A 1 90 ? -0.275 -0.017 -24.049 1.00 64.31 90 PRO A O 1
ATOM 741 N N . GLY A 1 91 ? 1.791 0.314 -24.879 1.00 66.31 91 GLY A N 1
ATOM 742 C CA . GLY A 1 91 ? 1.600 1.729 -25.224 1.00 66.31 91 GLY A CA 1
ATOM 743 C C . GLY A 1 91 ? 1.626 2.709 -24.042 1.00 66.31 91 GLY A C 1
ATOM 744 O O . GLY A 1 91 ? 1.288 3.873 -24.233 1.00 66.31 91 GLY A O 1
ATOM 745 N N . GLY A 1 92 ? 2.009 2.267 -22.839 1.00 66.19 92 GLY A N 1
ATOM 746 C CA . GLY A 1 92 ? 2.128 3.119 -21.654 1.00 66.19 92 GLY A CA 1
ATOM 747 C C . GLY A 1 92 ? 3.537 3.120 -21.062 1.00 66.19 92 GLY A C 1
ATOM 748 O O . GLY A 1 92 ? 4.298 2.174 -21.248 1.00 66.19 92 GLY A O 1
ATOM 749 N N . SER A 1 93 ? 3.852 4.164 -20.296 1.00 78.38 93 SER A N 1
ATOM 750 C CA . SER A 1 93 ? 5.091 4.280 -19.510 1.00 78.38 93 SER A CA 1
ATOM 751 C C . SER A 1 93 ? 4.979 3.676 -18.103 1.00 78.38 93 SER A C 1
ATOM 753 O O . SER A 1 93 ? 5.920 3.732 -17.328 1.00 78.38 93 SER A O 1
ATOM 755 N N . ALA A 1 94 ? 3.842 3.078 -17.729 1.00 88.81 94 ALA A N 1
ATOM 756 C CA . ALA A 1 94 ? 3.695 2.501 -16.393 1.00 88.81 94 ALA A CA 1
ATOM 757 C C . ALA A 1 94 ? 4.524 1.220 -16.198 1.00 88.81 94 ALA A C 1
ATOM 759 O O . ALA A 1 94 ? 4.400 0.274 -16.981 1.00 88.81 94 ALA A O 1
ATOM 760 N N . VAL A 1 95 ? 5.260 1.157 -15.085 1.00 92.81 95 VAL A N 1
ATOM 761 C CA . VAL A 1 95 ? 5.964 -0.037 -14.582 1.00 92.81 95 VAL A CA 1
ATOM 762 C C . VAL A 1 95 ? 5.491 -0.322 -13.160 1.00 92.81 95 VAL A C 1
ATOM 764 O O . VAL A 1 95 ? 5.484 0.581 -12.329 1.00 92.81 95 VAL A O 1
ATOM 767 N N . ALA A 1 96 ? 5.048 -1.552 -12.868 1.00 93.56 96 ALA A N 1
ATOM 768 C CA . ALA A 1 96 ? 4.456 -1.913 -11.572 1.00 93.56 96 ALA A CA 1
ATOM 769 C C . ALA A 1 96 ? 3.330 -0.952 -11.124 1.00 93.56 96 ALA A C 1
ATOM 771 O O . ALA A 1 96 ? 3.197 -0.617 -9.951 1.00 93.56 96 ALA A O 1
ATOM 772 N N . GLY A 1 97 ? 2.541 -0.455 -12.084 1.00 92.44 97 GLY A N 1
ATOM 773 C CA . GLY A 1 97 ? 1.472 0.523 -11.845 1.00 92.44 97 GLY A CA 1
ATOM 774 C C . GLY A 1 97 ? 1.953 1.942 -11.509 1.00 92.44 97 GLY A C 1
ATOM 775 O O . GLY A 1 97 ? 1.136 2.815 -11.219 1.00 92.44 97 GLY A O 1
ATOM 776 N N . ILE A 1 98 ? 3.260 2.207 -11.564 1.00 94.94 98 ILE A N 1
ATOM 777 C CA . ILE A 1 98 ? 3.852 3.530 -11.358 1.00 94.94 98 ILE A CA 1
ATOM 778 C C . ILE A 1 98 ? 3.918 4.247 -12.704 1.00 94.94 98 ILE A C 1
ATOM 780 O O . ILE A 1 98 ? 4.682 3.860 -13.581 1.00 94.94 98 ILE A O 1
ATOM 784 N N . LEU A 1 99 ? 3.121 5.304 -12.856 1.00 92.94 99 LEU A N 1
ATOM 785 C CA . LEU A 1 99 ? 3.193 6.236 -13.985 1.00 92.94 99 LEU A CA 1
ATOM 786 C C . LEU A 1 99 ? 4.357 7.222 -13.803 1.00 92.94 99 LEU A C 1
ATOM 788 O O . LEU A 1 99 ? 4.662 7.590 -12.664 1.00 92.94 99 LEU A O 1
ATOM 792 N N . GLN A 1 100 ? 4.916 7.733 -14.906 1.00 93.00 100 GLN A N 1
ATOM 793 C CA . GLN A 1 100 ? 5.958 8.772 -14.866 1.00 93.00 100 GLN A CA 1
ATOM 794 C C . GLN A 1 100 ? 5.505 9.996 -14.056 1.00 93.00 100 GLN A C 1
ATOM 796 O O . GLN A 1 100 ? 6.197 10.424 -13.140 1.00 93.00 100 GLN A O 1
ATOM 801 N N . ASP A 1 101 ? 4.270 10.459 -14.266 1.00 92.75 101 ASP A N 1
ATOM 802 C CA . ASP A 1 101 ? 3.656 11.529 -13.473 1.00 92.75 101 ASP A CA 1
ATOM 803 C C . ASP A 1 101 ? 3.678 11.271 -11.959 1.00 92.75 101 ASP A C 1
ATOM 805 O O . ASP A 1 101 ? 3.792 12.207 -11.165 1.00 92.75 101 ASP A O 1
ATOM 809 N N . THR A 1 102 ? 3.491 10.019 -11.534 1.00 93.19 102 THR A N 1
ATOM 810 C CA . THR A 1 102 ? 3.520 9.652 -10.112 1.00 93.19 102 THR A CA 1
ATOM 811 C C . THR A 1 102 ? 4.945 9.730 -9.581 1.00 93.19 102 THR A C 1
ATOM 813 O O . THR A 1 102 ? 5.154 10.295 -8.507 1.00 93.19 102 THR A O 1
ATOM 816 N N . LEU A 1 103 ? 5.914 9.210 -10.337 1.00 94.69 103 LEU A N 1
ATOM 817 C CA . LEU A 1 103 ? 7.336 9.291 -10.009 1.00 94.69 103 LEU A CA 1
ATOM 818 C C . LEU A 1 103 ? 7.788 10.754 -9.880 1.00 94.69 103 LEU A C 1
ATOM 820 O O . LEU A 1 103 ? 8.291 11.149 -8.827 1.00 94.69 103 LEU A O 1
ATOM 824 N N . ASP A 1 104 ? 7.500 11.579 -10.885 1.00 94.50 104 ASP A N 1
ATOM 825 C CA . ASP A 1 104 ? 7.877 12.994 -10.924 1.00 94.50 104 ASP A CA 1
ATOM 826 C C . ASP A 1 104 ? 7.260 13.781 -9.763 1.00 94.50 104 ASP A C 1
ATOM 828 O O . ASP A 1 104 ? 7.940 14.562 -9.093 1.00 94.50 104 ASP A O 1
ATOM 832 N N . LYS A 1 105 ? 5.977 13.541 -9.454 1.00 94.38 105 LYS A N 1
ATOM 833 C CA . LYS A 1 105 ? 5.299 14.175 -8.308 1.00 94.38 105 LYS A CA 1
ATOM 834 C C . LYS A 1 105 ? 5.948 13.803 -6.979 1.00 94.38 105 LYS A C 1
ATOM 836 O O . LYS A 1 105 ? 6.022 14.651 -6.090 1.00 94.38 105 LYS A O 1
ATOM 841 N N . LEU A 1 106 ? 6.384 12.556 -6.813 1.00 95.50 106 LEU A N 1
ATOM 842 C CA . LEU A 1 106 ? 7.036 12.105 -5.584 1.00 95.50 106 LEU A CA 1
ATOM 843 C C . LEU A 1 106 ? 8.455 12.666 -5.449 1.00 95.50 106 LEU A C 1
ATOM 845 O O . LEU A 1 106 ? 8.839 13.050 -4.343 1.00 95.50 106 LEU A O 1
ATOM 849 N N . ILE A 1 107 ? 9.195 12.773 -6.557 1.00 94.12 107 ILE A N 1
ATOM 850 C CA . ILE A 1 107 ? 10.496 13.455 -6.610 1.00 94.12 107 ILE A CA 1
ATOM 851 C C . ILE A 1 107 ? 10.331 14.931 -6.236 1.00 94.12 107 ILE A C 1
ATOM 853 O O . ILE A 1 107 ? 11.014 15.413 -5.336 1.00 94.12 107 ILE A O 1
ATOM 857 N N . LEU A 1 108 ? 9.379 15.634 -6.861 1.00 93.62 108 LEU A N 1
ATOM 858 C CA . LEU A 1 108 ? 9.114 17.054 -6.607 1.00 93.62 108 LEU A CA 1
ATOM 859 C C . LEU A 1 108 ? 8.728 17.333 -5.147 1.00 93.62 108 LEU A C 1
ATOM 861 O O . LEU A 1 108 ? 9.052 18.385 -4.608 1.00 93.62 108 LEU A O 1
ATOM 865 N N . LYS A 1 109 ? 8.037 16.390 -4.501 1.00 93.19 109 LYS A N 1
ATOM 866 C CA . LYS A 1 109 ? 7.644 16.470 -3.085 1.00 93.19 109 LYS A CA 1
ATOM 867 C C . LYS A 1 109 ? 8.704 15.937 -2.118 1.00 93.19 109 LYS A C 1
ATOM 869 O O . LYS A 1 109 ? 8.381 15.721 -0.948 1.00 93.19 109 LYS A O 1
ATOM 874 N N . GLU A 1 110 ? 9.917 15.672 -2.604 1.00 92.50 110 GLU A N 1
ATOM 875 C CA . GLU A 1 110 ? 11.055 15.186 -1.814 1.00 92.50 110 GLU A CA 1
ATOM 876 C C . GLU A 1 110 ? 10.760 13.873 -1.065 1.00 92.50 110 GLU A C 1
ATOM 878 O O . GLU A 1 110 ? 11.330 13.572 -0.016 1.00 92.50 110 GLU A O 1
ATOM 883 N N . LYS A 1 111 ? 9.842 13.053 -1.595 1.00 93.75 111 LYS A N 1
ATOM 884 C CA . LYS A 1 111 ? 9.481 11.757 -0.997 1.00 93.75 111 LYS A CA 1
ATOM 885 C C . LYS A 1 111 ? 10.435 10.634 -1.403 1.00 93.75 111 LYS A C 1
ATOM 887 O O . LYS A 1 111 ? 10.320 9.537 -0.865 1.00 93.75 111 LYS A O 1
ATOM 892 N N . LEU A 1 112 ? 11.353 10.907 -2.334 1.00 94.06 112 LEU A N 1
ATOM 893 C CA . LEU A 1 112 ? 12.271 9.945 -2.953 1.00 94.06 112 LEU A CA 1
ATOM 894 C C . LEU A 1 112 ? 13.728 10.440 -2.953 1.00 94.06 112 LEU A C 1
ATOM 896 O O . LEU A 1 112 ? 14.480 10.157 -3.881 1.00 94.06 112 LEU A O 1
ATOM 900 N N . ASN A 1 113 ? 14.144 11.180 -1.919 1.00 90.62 113 ASN A N 1
ATOM 901 C CA . ASN A 1 113 ? 15.489 11.772 -1.847 1.00 90.62 113 ASN A CA 1
ATOM 902 C C . ASN A 1 113 ? 16.617 10.733 -1.951 1.00 90.62 113 ASN A C 1
ATOM 904 O O . ASN A 1 113 ? 17.620 10.991 -2.616 1.00 90.62 113 ASN A O 1
ATOM 908 N N . ASP A 1 114 ? 16.442 9.549 -1.361 1.00 89.25 114 ASP A N 1
ATOM 909 C CA . ASP A 1 114 ? 17.433 8.470 -1.446 1.00 89.25 114 ASP A CA 1
ATOM 910 C C . ASP A 1 114 ? 17.567 7.951 -2.884 1.00 89.25 114 ASP A C 1
ATOM 912 O O . ASP A 1 114 ? 18.675 7.798 -3.397 1.00 89.25 114 ASP A O 1
ATOM 916 N N . LEU A 1 115 ? 16.440 7.747 -3.572 1.00 91.50 115 LEU A N 1
ATOM 917 C CA . LEU A 1 115 ? 16.415 7.339 -4.976 1.00 91.50 115 LEU A CA 1
ATOM 918 C C . LEU A 1 115 ? 17.065 8.403 -5.873 1.00 91.50 115 LEU A C 1
ATOM 920 O O . LEU A 1 115 ? 17.912 8.075 -6.701 1.00 91.50 115 LEU A O 1
ATOM 924 N N . VAL A 1 116 ? 16.729 9.679 -5.664 1.00 92.62 116 VAL A N 1
ATOM 925 C CA . VAL A 1 116 ? 17.316 10.810 -6.402 1.00 92.62 116 VAL A CA 1
ATOM 926 C C . VAL A 1 116 ? 18.820 10.911 -6.157 1.00 92.62 116 VAL A C 1
ATOM 928 O O . VAL A 1 116 ? 19.579 11.193 -7.081 1.00 92.62 116 VAL A O 1
ATOM 931 N N . SER A 1 117 ? 19.280 10.634 -4.939 1.00 90.81 117 SER A N 1
ATOM 932 C CA . SER A 1 117 ? 20.711 10.614 -4.618 1.00 90.81 117 SER A CA 1
ATOM 933 C C . SE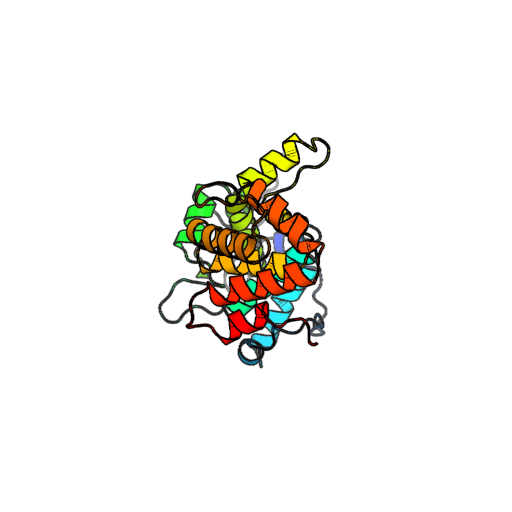R A 1 117 ? 21.442 9.468 -5.329 1.00 90.81 117 SER A C 1
ATOM 935 O O . SER A 1 117 ? 22.594 9.631 -5.725 1.00 90.81 117 SER A O 1
ATOM 937 N N . ARG A 1 118 ? 20.774 8.322 -5.539 1.00 92.38 118 ARG A N 1
ATOM 938 C CA . ARG A 1 118 ? 21.326 7.161 -6.263 1.00 92.38 118 ARG A CA 1
ATOM 939 C C . ARG A 1 118 ? 21.318 7.330 -7.787 1.00 92.38 118 ARG A C 1
ATOM 941 O O . ARG A 1 118 ? 22.285 6.933 -8.441 1.00 92.38 118 ARG A O 1
ATOM 948 N N . LYS A 1 119 ? 20.236 7.875 -8.356 1.00 92.69 119 LYS A N 1
ATOM 949 C CA . LYS A 1 119 ? 19.969 7.870 -9.810 1.00 92.69 119 LYS A CA 1
ATOM 950 C C . LYS A 1 119 ? 19.949 9.249 -10.480 1.00 92.69 119 LYS A C 1
ATOM 952 O O . LYS A 1 119 ? 20.006 9.322 -11.701 1.00 92.69 119 LYS A O 1
ATOM 957 N N . GLY A 1 120 ? 19.946 10.336 -9.714 1.00 91.19 120 GLY A N 1
ATOM 958 C CA . GLY A 1 120 ? 19.773 11.698 -10.221 1.00 91.19 120 GLY A CA 1
ATOM 959 C C . GLY A 1 120 ? 18.311 12.155 -10.208 1.00 91.19 120 GLY A C 1
ATOM 960 O O . GLY A 1 120 ? 17.423 11.449 -9.744 1.00 91.19 120 GLY A O 1
ATOM 961 N N . LYS A 1 121 ? 18.054 13.383 -10.682 1.00 85.50 121 LYS A N 1
ATOM 962 C CA . LYS A 1 121 ? 16.710 14.001 -10.657 1.00 85.50 121 LYS A CA 1
ATOM 963 C C . LYS A 1 121 ? 15.813 13.608 -11.830 1.00 85.50 121 LYS A C 1
ATOM 965 O O . LYS A 1 121 ? 14.606 13.790 -11.740 1.00 85.50 121 LYS A O 1
ATOM 970 N N . VAL A 1 122 ? 16.403 13.128 -12.920 1.00 89.44 122 VAL A N 1
ATOM 971 C CA . VAL A 1 122 ? 15.680 12.670 -14.109 1.00 89.44 122 VAL A CA 1
ATOM 972 C C . VAL A 1 122 ? 15.751 11.152 -14.094 1.00 89.44 122 VAL A C 1
ATOM 974 O O . VAL A 1 122 ? 16.826 10.592 -14.289 1.00 89.44 122 VAL A O 1
ATOM 977 N N . ILE A 1 123 ? 14.630 10.513 -13.773 1.00 91.44 123 ILE A N 1
ATOM 978 C CA . ILE A 1 123 ? 14.509 9.059 -13.661 1.00 91.44 123 ILE A CA 1
ATOM 979 C C . ILE A 1 123 ? 13.312 8.655 -14.506 1.00 91.44 123 ILE A C 1
ATOM 981 O O . ILE A 1 123 ? 12.204 9.124 -14.247 1.00 91.44 123 ILE A O 1
ATOM 985 N N . ASP A 1 124 ? 13.534 7.796 -15.494 1.00 91.12 124 ASP A N 1
ATOM 986 C CA . ASP A 1 124 ? 12.443 7.202 -16.251 1.00 91.12 124 ASP A CA 1
ATOM 987 C C . ASP A 1 124 ? 11.892 5.987 -15.493 1.00 91.12 124 ASP A C 1
ATOM 989 O O . ASP A 1 124 ? 12.641 5.167 -14.955 1.00 91.12 124 ASP A O 1
ATOM 993 N N . THR A 1 125 ? 10.570 5.856 -15.465 1.00 91.12 125 THR A N 1
ATOM 994 C CA . THR A 1 125 ? 9.869 4.633 -15.063 1.00 91.12 125 THR A CA 1
ATOM 995 C C . THR A 1 125 ? 10.416 3.360 -15.714 1.00 91.12 125 THR A C 1
ATOM 997 O O . THR A 1 125 ? 10.377 2.296 -15.095 1.00 91.12 125 THR A O 1
ATOM 1000 N N . GLU A 1 126 ? 10.957 3.450 -16.928 1.00 87.31 126 GLU A N 1
ATOM 1001 C CA . GLU A 1 126 ? 11.562 2.325 -17.642 1.00 87.31 126 GLU A CA 1
ATOM 1002 C C . GLU A 1 126 ? 12.881 1.833 -17.032 1.00 87.31 126 GLU A C 1
ATOM 1004 O O . GLU A 1 126 ? 13.226 0.661 -17.192 1.00 87.31 126 GLU A O 1
ATOM 1009 N N . ASP A 1 127 ? 13.585 2.702 -16.309 1.00 90.00 127 ASP A N 1
ATOM 1010 C CA . ASP A 1 127 ? 14.877 2.410 -15.687 1.00 90.00 127 ASP A CA 1
ATOM 1011 C C . ASP A 1 127 ? 14.735 1.915 -14.241 1.00 90.00 127 ASP A C 1
ATOM 1013 O O . ASP A 1 127 ? 15.738 1.752 -13.535 1.00 90.00 127 ASP A O 1
ATOM 1017 N N . LEU A 1 128 ? 13.504 1.712 -13.760 1.00 93.44 128 LEU A N 1
ATOM 1018 C CA . LEU A 1 128 ? 13.242 1.273 -12.394 1.00 93.44 128 LEU A CA 1
ATOM 1019 C C . LEU A 1 128 ? 13.609 -0.198 -12.210 1.00 93.44 128 LEU A C 1
ATOM 1021 O O . LEU A 1 128 ? 13.178 -1.073 -12.961 1.00 93.44 128 LEU A O 1
ATOM 1025 N N . ASP A 1 129 ? 14.354 -0.474 -11.144 1.00 94.44 129 ASP A N 1
ATOM 1026 C CA . ASP A 1 129 ? 14.524 -1.829 -10.634 1.00 94.44 129 ASP A CA 1
ATOM 1027 C C . ASP A 1 129 ? 13.555 -2.103 -9.469 1.00 94.44 129 ASP A C 1
ATOM 1029 O O . ASP A 1 129 ? 12.796 -1.241 -9.017 1.00 94.44 129 ASP A O 1
ATOM 1033 N N . PHE A 1 130 ? 13.566 -3.330 -8.954 1.00 96.06 130 PHE A N 1
ATOM 1034 C CA . PHE A 1 130 ? 12.702 -3.717 -7.841 1.00 96.06 130 PHE A CA 1
ATOM 1035 C C . PHE A 1 130 ? 12.960 -2.924 -6.546 1.00 96.06 130 PHE A C 1
ATOM 1037 O O . PHE A 1 130 ? 12.033 -2.719 -5.761 1.00 96.06 130 PHE A O 1
ATOM 1044 N N . HIS A 1 131 ? 14.196 -2.491 -6.279 1.00 96.12 131 HIS A N 1
ATOM 1045 C CA . HIS A 1 131 ? 14.480 -1.674 -5.100 1.00 96.12 131 HIS A CA 1
ATOM 1046 C C . HIS A 1 131 ? 13.848 -0.292 -5.249 1.00 96.12 131 HIS A C 1
ATOM 1048 O O . HIS A 1 131 ? 13.233 0.196 -4.300 1.00 96.12 131 HIS A O 1
ATOM 1054 N N . ASP A 1 132 ? 13.910 0.285 -6.446 1.00 96.31 132 ASP A N 1
ATOM 1055 C CA . ASP A 1 132 ? 13.288 1.573 -6.731 1.00 96.31 132 ASP A CA 1
ATOM 1056 C C . ASP A 1 132 ? 11.764 1.501 -6.657 1.00 96.31 132 ASP A C 1
ATOM 1058 O O . ASP A 1 132 ? 11.151 2.360 -6.029 1.00 96.31 132 ASP A O 1
ATOM 1062 N N . VAL A 1 133 ? 11.140 0.456 -7.213 1.00 97.19 133 VAL A N 1
ATOM 1063 C CA . VAL A 1 133 ? 9.683 0.250 -7.108 1.00 97.19 133 VAL A CA 1
ATOM 1064 C C . VAL A 1 133 ? 9.245 0.194 -5.644 1.00 97.19 133 VAL A C 1
ATOM 1066 O O . VAL A 1 133 ? 8.277 0.849 -5.251 1.00 97.19 133 VAL A O 1
ATOM 1069 N N . LYS A 1 134 ? 9.983 -0.536 -4.800 1.00 97.62 134 LYS A N 1
ATOM 1070 C CA . LYS A 1 134 ? 9.724 -0.586 -3.356 1.00 97.62 134 LYS A CA 1
ATOM 1071 C C . LYS A 1 134 ? 9.864 0.796 -2.709 1.00 97.62 134 LYS A C 1
ATOM 1073 O O . LYS A 1 134 ? 9.004 1.179 -1.914 1.00 97.62 134 LYS A O 1
ATOM 1078 N N . ASP A 1 135 ? 10.920 1.540 -3.025 1.00 96.94 135 ASP A N 1
ATOM 1079 C CA . ASP A 1 135 ? 11.141 2.884 -2.481 1.00 96.94 135 ASP A CA 1
ATOM 1080 C C . ASP A 1 135 ? 10.041 3.859 -2.935 1.00 96.94 135 ASP A C 1
ATOM 1082 O O . ASP A 1 1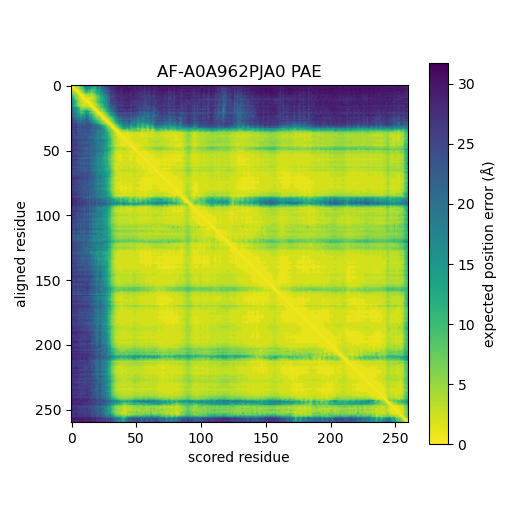35 ? 9.555 4.659 -2.134 1.00 96.94 135 ASP A O 1
ATOM 1086 N N . ILE A 1 136 ? 9.560 3.727 -4.174 1.00 97.88 136 ILE A N 1
ATOM 1087 C CA . ILE A 1 136 ? 8.435 4.497 -4.715 1.00 97.88 136 ILE A CA 1
ATOM 1088 C C . ILE A 1 136 ? 7.135 4.164 -3.982 1.00 97.88 136 ILE A C 1
ATOM 1090 O O . ILE A 1 136 ? 6.418 5.084 -3.589 1.00 97.88 136 ILE A O 1
ATOM 1094 N N . TYR A 1 137 ? 6.844 2.889 -3.709 1.00 98.31 137 TYR A N 1
ATOM 1095 C CA . TYR A 1 137 ? 5.690 2.513 -2.883 1.00 98.31 137 TYR A CA 1
ATOM 1096 C C . TYR A 1 137 ? 5.780 3.117 -1.477 1.00 98.31 137 TYR A C 1
ATOM 1098 O O . TYR A 1 137 ? 4.799 3.680 -0.981 1.00 98.31 137 TYR A O 1
ATOM 1106 N N . LYS A 1 138 ? 6.961 3.080 -0.842 1.00 98.06 138 LYS A N 1
ATOM 1107 C CA . LYS A 1 138 ? 7.184 3.744 0.454 1.00 98.06 138 LYS A CA 1
ATOM 1108 C C . LYS A 1 138 ? 6.934 5.249 0.352 1.00 98.06 138 LYS A C 1
ATOM 1110 O O . LYS A 1 138 ? 6.215 5.790 1.188 1.00 98.06 138 LYS A O 1
ATOM 1115 N N . GLY A 1 139 ? 7.469 5.914 -0.672 1.00 97.75 139 GLY A N 1
ATOM 1116 C CA . GLY A 1 139 ? 7.276 7.344 -0.926 1.00 97.75 139 GLY A CA 1
ATOM 1117 C C . GLY A 1 139 ? 5.807 7.721 -1.144 1.00 97.75 139 GLY A C 1
ATOM 1118 O O . GLY A 1 139 ? 5.315 8.680 -0.544 1.00 97.75 139 GLY A O 1
ATOM 1119 N N . PHE A 1 140 ? 5.084 6.922 -1.929 1.00 98.00 140 PHE A N 1
ATOM 1120 C CA . PHE A 1 140 ? 3.653 7.081 -2.178 1.00 98.00 140 PHE A CA 1
ATOM 1121 C C . PHE A 1 140 ? 2.845 7.036 -0.878 1.00 98.00 140 PHE A C 1
ATOM 1123 O O . PHE A 1 140 ? 2.119 7.980 -0.560 1.00 98.00 140 PHE A O 1
ATOM 1130 N N . PHE A 1 141 ? 3.021 5.994 -0.061 1.00 98.25 141 PHE A N 1
ATOM 1131 C CA . PHE A 1 141 ? 2.305 5.893 1.212 1.00 98.25 141 PHE A CA 1
ATOM 1132 C C . PHE A 1 141 ? 2.813 6.881 2.271 1.00 98.25 141 PHE A C 1
ATOM 1134 O O . PHE A 1 141 ? 2.030 7.337 3.103 1.00 98.25 141 PHE A O 1
ATOM 1141 N N . ASN A 1 142 ? 4.081 7.297 2.208 1.00 97.62 142 ASN A N 1
ATOM 1142 C CA . ASN A 1 142 ? 4.603 8.405 3.008 1.00 97.62 142 ASN A CA 1
ATOM 1143 C C . ASN A 1 142 ? 3.872 9.717 2.728 1.00 97.62 142 ASN A C 1
ATOM 1145 O O . ASN A 1 142 ? 3.615 10.476 3.660 1.00 97.62 142 ASN A O 1
ATOM 1149 N N . GLN A 1 143 ? 3.528 9.984 1.467 1.00 96.38 143 GLN A N 1
ATOM 1150 C CA . GLN A 1 143 ? 2.728 11.146 1.102 1.00 96.38 143 GLN A CA 1
ATOM 1151 C C . GLN A 1 143 ? 1.283 11.014 1.595 1.00 96.38 143 GLN A C 1
ATOM 1153 O O . GLN A 1 143 ? 0.752 11.960 2.171 1.00 96.38 143 GLN A O 1
ATOM 1158 N N . ILE A 1 144 ? 0.636 9.868 1.363 1.00 96.88 144 ILE A N 1
ATOM 1159 C CA . ILE A 1 144 ? -0.781 9.681 1.714 1.00 96.88 144 ILE A CA 1
ATOM 1160 C C . ILE A 1 144 ? -0.995 9.756 3.224 1.00 96.88 144 ILE A C 1
ATOM 1162 O O . ILE A 1 144 ? -1.909 10.431 3.692 1.00 96.88 144 ILE A O 1
ATOM 1166 N N . PHE A 1 145 ? -0.143 9.080 3.990 1.00 98.00 145 PHE A N 1
ATOM 1167 C CA . PHE A 1 145 ? -0.308 8.934 5.430 1.00 98.00 145 PHE A CA 1
ATOM 1168 C C . PHE A 1 145 ? 0.511 9.943 6.245 1.00 98.00 145 PHE A C 1
ATOM 1170 O O . PHE A 1 145 ? 0.750 9.734 7.437 1.00 98.00 145 PHE A O 1
ATOM 1177 N N . GLU A 1 146 ? 0.924 11.056 5.633 1.00 96.25 146 GLU A N 1
ATOM 1178 C CA . GLU A 1 146 ? 1.729 12.084 6.297 1.00 96.25 146 GLU A CA 1
ATOM 1179 C C . GLU A 1 146 ? 1.041 12.638 7.558 1.00 96.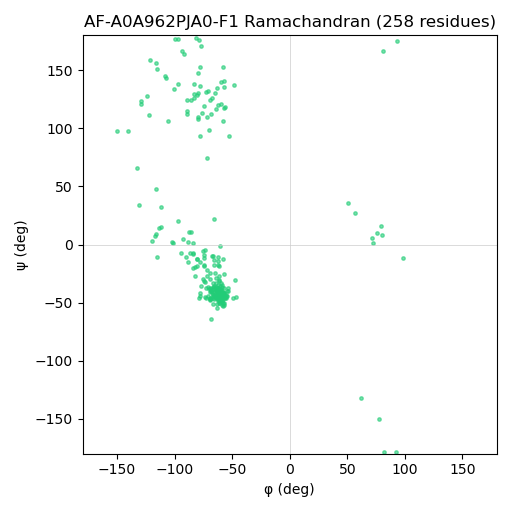25 146 GLU A C 1
ATOM 1181 O O . GLU A 1 146 ? 1.672 12.763 8.608 1.00 96.25 146 GLU A O 1
ATOM 1186 N N . GLY A 1 147 ? -0.263 12.926 7.483 1.00 96.31 147 GLY A N 1
ATOM 1187 C CA . GLY A 1 147 ? -1.047 13.447 8.610 1.00 96.31 147 GLY A CA 1
ATOM 1188 C C . GLY A 1 147 ? -1.139 12.471 9.795 1.00 96.31 147 GLY A C 1
ATOM 1189 O O . GLY A 1 147 ? -0.755 12.837 10.914 1.00 96.31 147 GLY A O 1
ATOM 1190 N N . PRO A 1 148 ? -1.601 11.222 9.587 1.00 97.19 148 PRO A N 1
ATOM 1191 C CA . PRO A 1 148 ? -1.608 10.202 10.633 1.00 97.19 148 PRO A CA 1
ATOM 1192 C C . PRO A 1 148 ? -0.221 9.924 11.229 1.00 97.19 148 PRO A C 1
ATOM 1194 O O . PRO A 1 148 ? -0.101 9.840 12.450 1.00 97.19 148 PRO A O 1
ATOM 1197 N N . ALA A 1 149 ? 0.835 9.851 10.409 1.00 97.75 149 ALA A N 1
ATOM 1198 C CA . ALA A 1 149 ? 2.200 9.628 10.894 1.00 97.75 149 ALA A CA 1
ATOM 1199 C C . ALA A 1 149 ? 2.702 10.785 11.768 1.00 97.75 149 ALA A C 1
ATOM 1201 O O . ALA A 1 149 ? 3.196 10.548 12.870 1.00 97.75 149 ALA A O 1
ATOM 1202 N N . LYS A 1 150 ? 2.500 12.040 11.341 1.00 97.50 150 LYS A N 1
ATOM 1203 C CA . LYS A 1 150 ? 2.798 13.228 12.162 1.00 97.50 150 LYS A CA 1
ATOM 1204 C C . LYS A 1 150 ? 2.061 13.180 13.501 1.00 97.50 150 LYS A C 1
ATOM 1206 O O . LYS A 1 150 ? 2.675 13.384 14.546 1.00 97.50 150 LYS A O 1
ATOM 1211 N N . THR A 1 151 ? 0.768 12.854 13.474 1.00 97.38 151 THR A N 1
ATOM 1212 C CA . THR A 1 151 ? -0.051 12.730 14.690 1.00 97.38 151 THR A CA 1
ATOM 1213 C C . THR A 1 151 ? 0.480 11.644 15.627 1.00 97.38 151 THR A C 1
ATOM 1215 O O . THR A 1 151 ? 0.578 11.861 16.835 1.00 97.38 151 THR A O 1
ATOM 1218 N N . TYR A 1 152 ? 0.839 10.479 15.082 1.00 96.75 152 TYR A N 1
ATOM 1219 C CA . TYR A 1 152 ? 1.404 9.376 15.854 1.00 96.75 152 TYR A CA 1
ATOM 1220 C C . TYR A 1 152 ? 2.731 9.773 16.506 1.00 96.75 152 TYR A C 1
ATOM 1222 O O . TYR A 1 152 ? 2.898 9.572 17.709 1.00 96.75 152 TYR A O 1
ATOM 1230 N N . ASN A 1 153 ? 3.638 10.382 15.739 1.00 97.50 153 ASN A N 1
ATOM 1231 C CA . ASN A 1 153 ? 4.963 10.793 16.207 1.00 97.50 153 ASN A CA 1
ATOM 1232 C C . ASN A 1 153 ? 4.874 11.853 17.308 1.00 97.50 153 ASN A C 1
ATOM 1234 O O . ASN A 1 153 ? 5.576 11.751 18.310 1.00 97.50 153 ASN A O 1
ATOM 1238 N N . ALA A 1 154 ? 3.958 12.819 17.178 1.00 97.12 154 ALA A N 1
ATOM 1239 C CA . ALA A 1 154 ? 3.715 13.824 18.214 1.00 97.12 154 ALA A CA 1
ATOM 1240 C C . ALA A 1 154 ? 3.267 13.197 19.548 1.00 97.12 154 ALA A C 1
ATOM 1242 O O . ALA A 1 154 ? 3.654 13.665 20.616 1.00 97.12 154 ALA A O 1
ATOM 1243 N N . LYS A 1 155 ? 2.483 12.113 19.495 1.00 96.56 155 LYS A N 1
ATOM 1244 C CA . LYS A 1 155 ? 2.044 11.364 20.685 1.00 96.56 155 LYS A CA 1
ATOM 1245 C C . LYS A 1 155 ? 3.098 10.386 21.214 1.00 96.56 155 LYS A C 1
ATOM 1247 O O . LYS A 1 155 ? 3.000 9.957 22.358 1.00 96.56 155 LYS A O 1
ATOM 1252 N N . ASN A 1 156 ? 4.090 10.023 20.400 1.00 95.50 156 ASN A N 1
ATOM 1253 C CA . ASN A 1 156 ? 5.092 9.003 20.708 1.00 95.50 156 ASN A CA 1
ATOM 1254 C C . ASN A 1 156 ? 6.507 9.508 20.373 1.00 95.50 156 ASN A C 1
ATOM 1256 O O . ASN A 1 156 ? 7.171 8.939 19.509 1.00 95.50 156 ASN A O 1
ATOM 1260 N N . PRO A 1 157 ? 7.030 10.536 21.066 1.00 92.56 157 PRO A N 1
ATOM 1261 C CA . PRO A 1 157 ? 8.288 11.193 20.684 1.00 92.56 157 PRO A CA 1
ATOM 1262 C C . PRO A 1 157 ? 9.521 10.275 20.730 1.00 92.56 157 PRO A C 1
ATOM 1264 O O . PRO A 1 157 ? 10.544 10.578 20.127 1.00 92.56 157 PRO A O 1
ATOM 1267 N N . LYS A 1 158 ? 9.437 9.136 21.429 1.00 94.31 158 LYS A N 1
ATOM 1268 C CA . LYS A 1 158 ? 10.503 8.121 21.486 1.00 94.31 158 LYS A CA 1
ATOM 1269 C C . LYS A 1 158 ? 10.480 7.140 20.307 1.00 94.31 158 LYS A C 1
ATOM 1271 O O . LYS A 1 158 ? 11.379 6.312 20.194 1.00 94.31 158 LYS A O 1
ATOM 1276 N N . ARG A 1 159 ? 9.442 7.181 19.467 1.00 91.69 159 ARG A N 1
ATOM 1277 C CA . ARG A 1 159 ? 9.251 6.268 18.340 1.00 91.69 159 ARG A CA 1
ATOM 1278 C C . ARG A 1 159 ? 8.701 7.028 17.140 1.00 91.69 159 ARG A C 1
ATOM 1280 O O . ARG A 1 159 ? 7.495 7.215 17.007 1.00 91.69 159 ARG A O 1
ATOM 1287 N N . THR A 1 160 ? 9.601 7.394 16.239 1.00 94.12 160 THR A N 1
ATOM 1288 C CA . THR A 1 160 ? 9.239 7.993 14.955 1.00 94.12 160 THR A CA 1
ATOM 1289 C C . THR A 1 160 ? 8.889 6.903 13.953 1.00 94.12 160 THR A C 1
ATOM 1291 O O . THR A 1 160 ? 9.661 5.966 13.751 1.00 94.12 160 THR A O 1
ATOM 1294 N N . ILE A 1 161 ? 7.740 7.050 13.305 1.00 96.62 161 ILE A N 1
ATOM 1295 C CA . ILE A 1 161 ? 7.332 6.247 12.158 1.00 96.62 161 ILE A CA 1
ATOM 1296 C C . ILE A 1 161 ? 7.203 7.116 10.909 1.00 96.62 161 ILE A C 1
ATOM 1298 O O . ILE A 1 161 ? 6.976 8.328 10.978 1.00 96.62 161 ILE A O 1
ATOM 1302 N N . GLN A 1 162 ? 7.322 6.471 9.757 1.00 96.81 162 GLN A N 1
ATOM 1303 C CA . GLN A 1 162 ? 7.032 7.042 8.450 1.00 96.81 162 GLN A CA 1
ATOM 1304 C C . GLN A 1 162 ? 5.584 6.737 8.034 1.00 96.81 162 GLN A C 1
ATOM 1306 O O . GLN A 1 162 ? 4.918 5.890 8.628 1.00 96.81 162 GLN A O 1
ATOM 1311 N N . GLY A 1 163 ? 5.081 7.416 7.002 1.00 97.12 163 GLY A N 1
ATOM 1312 C CA . GLY A 1 163 ? 3.701 7.238 6.545 1.00 97.12 163 GLY A CA 1
ATOM 1313 C C . GLY A 1 163 ? 3.400 5.826 6.044 1.00 97.12 163 GLY A C 1
ATOM 1314 O O . GLY A 1 163 ? 2.380 5.274 6.439 1.00 97.12 163 GLY A O 1
ATOM 1315 N N . TYR A 1 164 ? 4.294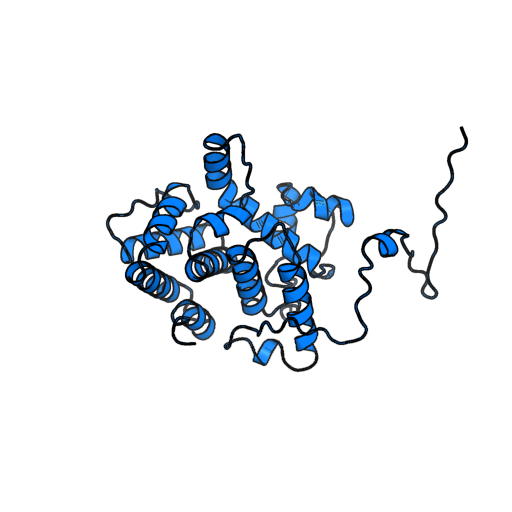 5.170 5.290 1.00 97.75 164 TYR A N 1
ATOM 1316 C CA . TYR A 1 164 ? 4.068 3.770 4.884 1.00 97.75 164 TYR A CA 1
ATOM 1317 C C . TYR A 1 164 ? 3.869 2.829 6.081 1.00 97.75 164 TYR A C 1
ATOM 1319 O O . TYR A 1 164 ? 3.155 1.834 5.961 1.00 97.75 164 TYR A O 1
ATOM 1327 N N . GLN A 1 165 ? 4.414 3.186 7.252 1.00 98.25 165 GLN A N 1
ATOM 1328 C CA . GLN A 1 165 ? 4.286 2.389 8.469 1.00 98.25 165 GLN A CA 1
ATOM 1329 C C . GLN A 1 165 ? 2.907 2.468 9.128 1.00 98.25 165 GLN A C 1
ATOM 1331 O O . GLN A 1 165 ? 2.589 1.675 10.015 1.00 98.25 165 GLN A O 1
ATOM 1336 N N . ILE A 1 166 ? 2.042 3.372 8.662 1.00 98.31 166 ILE A N 1
ATOM 1337 C CA . ILE A 1 166 ? 0.638 3.431 9.076 1.00 98.31 166 ILE A CA 1
ATOM 1338 C C . ILE A 1 166 ? -0.129 2.176 8.650 1.00 98.31 166 ILE A C 1
ATOM 1340 O O . ILE A 1 166 ? -1.030 1.757 9.375 1.00 98.31 166 ILE A O 1
ATOM 1344 N N . LEU A 1 167 ? 0.270 1.510 7.559 1.00 98.31 167 LEU A N 1
ATOM 1345 C CA . LEU A 1 167 ? -0.330 0.234 7.154 1.00 98.31 167 LEU A CA 1
ATOM 1346 C C . LEU A 1 167 ? -0.195 -0.834 8.246 1.00 98.31 167 LEU A C 1
ATOM 1348 O O . LEU A 1 167 ? -1.128 -1.600 8.467 1.00 98.31 167 LEU A O 1
ATOM 1352 N N . SER A 1 168 ? 0.919 -0.853 8.979 1.00 97.75 168 SER A N 1
ATOM 1353 C CA . SER A 1 168 ? 1.111 -1.757 10.121 1.00 97.75 168 SER A CA 1
ATOM 1354 C C . SER A 1 168 ? 0.239 -1.420 11.316 1.00 97.75 168 SER A C 1
ATOM 1356 O O . SER A 1 168 ? -0.105 -2.301 12.098 1.00 97.75 168 SER A O 1
ATOM 1358 N N . LEU A 1 169 ? -0.100 -0.143 11.489 1.00 97.81 169 LEU A N 1
ATOM 1359 C CA . LEU A 1 169 ? -0.885 0.289 12.635 1.00 97.81 169 LEU A CA 1
ATOM 1360 C C . LEU A 1 169 ? -2.356 -0.096 12.521 1.00 97.81 169 LEU A C 1
ATOM 1362 O O . LEU A 1 169 ? -3.019 -0.079 13.549 1.00 97.81 169 LEU A O 1
ATOM 1366 N N . ILE A 1 170 ? -2.857 -0.436 11.330 1.00 98.06 170 ILE A N 1
ATOM 1367 C CA . ILE A 1 170 ? -4.250 -0.858 11.113 1.00 98.06 170 ILE A CA 1
ATOM 1368 C C . ILE A 1 170 ? -4.589 -2.115 11.929 1.00 98.06 170 ILE A C 1
ATOM 1370 O O . ILE A 1 170 ? -5.662 -2.174 12.512 1.00 98.06 170 ILE A O 1
ATOM 1374 N N . GLY A 1 171 ? -3.666 -3.073 12.044 1.00 94.00 171 GLY A N 1
ATOM 1375 C CA . GLY A 1 171 ? -3.802 -4.229 12.940 1.00 94.00 171 GLY A CA 1
ATOM 1376 C C . GLY A 1 171 ? -4.297 -5.529 12.298 1.00 94.00 171 GLY A C 1
ATOM 1377 O O . GLY A 1 171 ? -4.158 -6.571 12.928 1.00 94.00 171 GLY A O 1
ATOM 1378 N N . ASP A 1 172 ? -4.792 -5.502 11.055 1.00 96.12 172 ASP A N 1
ATOM 1379 C CA . ASP A 1 172 ? -5.110 -6.705 10.271 1.00 96.12 172 ASP A CA 1
ATOM 1380 C C . ASP A 1 172 ? -4.473 -6.641 8.871 1.00 96.12 172 ASP A C 1
ATOM 1382 O O . ASP A 1 172 ? -4.725 -5.729 8.084 1.00 96.12 172 ASP A O 1
ATOM 1386 N N . ASP A 1 173 ? -3.668 -7.651 8.538 1.00 94.88 173 ASP A N 1
ATOM 1387 C CA . ASP A 1 173 ? -2.900 -7.752 7.291 1.00 94.88 173 ASP A CA 1
ATOM 1388 C C . ASP A 1 173 ? -3.782 -7.773 6.018 1.00 94.88 173 ASP A C 1
ATOM 1390 O O . ASP A 1 173 ? -3.338 -7.393 4.921 1.00 94.88 173 ASP A O 1
ATOM 1394 N N . LYS A 1 174 ? -5.036 -8.240 6.109 1.00 92.56 174 LYS A N 1
ATOM 1395 C CA . LYS A 1 174 ? -5.993 -8.244 4.988 1.00 92.56 174 LYS A CA 1
ATOM 1396 C C . LYS A 1 174 ? -6.581 -6.851 4.805 1.00 92.56 174 LYS A C 1
ATOM 1398 O O . LYS A 1 174 ? -6.576 -6.353 3.678 1.00 92.56 174 LYS A O 1
ATOM 1403 N N . VAL A 1 175 ? -6.998 -6.204 5.892 1.00 96.94 175 VAL A N 1
ATOM 1404 C CA . VAL A 1 175 ? -7.490 -4.820 5.891 1.00 96.94 175 VAL A CA 1
ATOM 1405 C C . VAL A 1 175 ? -6.402 -3.870 5.392 1.00 96.94 175 VAL A C 1
ATOM 1407 O O . VAL A 1 175 ? -6.655 -3.127 4.445 1.00 96.94 175 VAL A O 1
ATOM 1410 N N . SER A 1 176 ? -5.178 -3.943 5.929 1.00 97.69 176 SER A N 1
ATOM 1411 C CA . SER A 1 176 ? -4.049 -3.102 5.502 1.00 97.69 176 SER A CA 1
ATOM 1412 C C . SER A 1 176 ? -3.776 -3.223 4.013 1.00 97.69 176 SER A C 1
ATOM 1414 O O . SER A 1 176 ? -3.597 -2.226 3.317 1.00 97.69 176 SER A O 1
ATOM 1416 N N . SER A 1 177 ? -3.784 -4.451 3.502 1.00 96.25 177 SER A N 1
ATOM 1417 C CA . SER A 1 177 ? -3.556 -4.681 2.085 1.00 96.25 177 SER A CA 1
ATOM 1418 C C . SER A 1 177 ? -4.714 -4.220 1.206 1.00 96.25 177 SER A C 1
ATOM 1420 O O . SER A 1 177 ? -4.453 -3.715 0.120 1.00 96.25 177 SER A O 1
ATOM 1422 N N . SER A 1 178 ? -5.967 -4.376 1.647 1.00 96.62 178 SER A N 1
ATOM 1423 C CA . SER A 1 178 ? -7.132 -3.852 0.926 1.00 96.62 178 SER A CA 1
ATOM 1424 C C . SER A 1 178 ? -7.091 -2.323 0.866 1.00 96.62 178 SER A C 1
ATOM 1426 O O . SER A 1 178 ? -7.270 -1.746 -0.202 1.00 96.62 178 SER A O 1
ATOM 1428 N N . VAL A 1 179 ? -6.774 -1.666 1.986 1.00 98.06 179 VAL A N 1
ATOM 1429 C CA . VAL A 1 179 ? -6.598 -0.208 2.078 1.00 98.06 179 VAL A CA 1
ATOM 1430 C C . VAL A 1 179 ? -5.497 0.274 1.137 1.00 98.06 179 VAL A C 1
ATOM 1432 O O . VAL A 1 179 ? -5.716 1.209 0.370 1.00 98.06 179 VAL A O 1
ATOM 1435 N N . ALA A 1 180 ? -4.332 -0.377 1.165 1.00 98.12 180 ALA A N 1
ATOM 1436 C CA . ALA A 1 180 ? -3.212 -0.033 0.298 1.00 98.12 180 ALA A CA 1
ATOM 1437 C C . ALA A 1 180 ? -3.583 -0.164 -1.188 1.00 98.12 180 ALA A C 1
ATOM 1439 O O . ALA A 1 180 ? -3.325 0.751 -1.966 1.00 98.12 180 ALA A O 1
ATOM 1440 N N . ASP A 1 181 ? -4.243 -1.262 -1.559 1.00 96.44 181 ASP A N 1
ATOM 1441 C CA . ASP A 1 181 ? -4.690 -1.520 -2.926 1.00 96.44 181 ASP A CA 1
ATOM 1442 C C . ASP A 1 181 ? -5.708 -0.480 -3.417 1.00 96.44 181 ASP A C 1
ATOM 1444 O O . ASP A 1 181 ? -5.549 0.063 -4.507 1.00 96.44 181 ASP A O 1
ATOM 1448 N N . ILE A 1 182 ? -6.704 -0.130 -2.592 1.00 96.44 182 ILE A N 1
ATOM 1449 C CA . ILE A 1 182 ? -7.706 0.903 -2.916 1.00 96.44 182 ILE A CA 1
ATOM 1450 C C . ILE A 1 182 ? -7.039 2.255 -3.150 1.00 96.44 182 ILE A C 1
ATOM 1452 O O . ILE A 1 182 ? -7.323 2.919 -4.144 1.00 96.44 182 ILE A O 1
ATOM 1456 N N . LEU A 1 183 ? -6.155 2.667 -2.239 1.00 97.12 183 LEU A N 1
ATOM 1457 C CA . LEU A 1 183 ? -5.469 3.956 -2.326 1.00 97.12 183 LEU A CA 1
ATOM 1458 C C . LEU A 1 183 ? -4.554 4.036 -3.546 1.00 97.12 183 LEU A C 1
ATOM 1460 O O . LEU A 1 183 ? -4.483 5.085 -4.183 1.00 97.12 183 LEU A O 1
ATOM 1464 N N . PHE A 1 184 ? -3.863 2.943 -3.869 1.00 95.56 184 PHE A N 1
ATOM 1465 C CA . PHE A 1 184 ? -2.985 2.886 -5.030 1.00 95.56 184 PHE A CA 1
ATOM 1466 C C . PHE A 1 184 ? -3.787 2.910 -6.337 1.00 95.56 184 PHE A C 1
ATOM 1468 O O . PHE A 1 184 ? -3.500 3.707 -7.225 1.00 95.56 184 PHE A O 1
ATOM 1475 N N . ARG A 1 185 ? -4.845 2.095 -6.425 1.00 93.00 185 ARG A N 1
ATOM 1476 C CA . ARG A 1 185 ? -5.655 1.927 -7.638 1.00 93.00 185 ARG A CA 1
ATOM 1477 C C . ARG A 1 185 ? -6.552 3.120 -7.948 1.00 93.00 185 ARG A C 1
ATOM 1479 O O . ARG A 1 185 ? -6.644 3.545 -9.096 1.00 93.00 185 ARG A O 1
ATOM 1486 N N . GLU A 1 186 ? -7.256 3.633 -6.945 1.00 92.81 186 GLU A N 1
ATOM 1487 C CA . GLU A 1 186 ? -8.250 4.701 -7.123 1.00 92.81 186 GLU A CA 1
ATOM 1488 C C . GLU A 1 186 ? -7.660 6.096 -6.874 1.00 92.81 186 GLU A C 1
ATOM 1490 O O . GLU A 1 186 ? -8.319 7.107 -7.124 1.00 92.81 186 GLU A O 1
ATOM 1495 N N . GLY A 1 187 ? -6.414 6.158 -6.400 1.00 93.81 187 GLY A N 1
ATOM 1496 C CA . GLY A 1 187 ? -5.747 7.376 -5.968 1.00 93.81 187 GLY A CA 1
ATOM 1497 C C . GLY A 1 187 ? -6.144 7.806 -4.547 1.00 93.81 187 GLY A C 1
ATOM 1498 O O . GLY A 1 187 ? -7.140 7.331 -3.995 1.00 93.81 187 GLY A O 1
ATOM 1499 N N . PRO A 1 188 ? -5.395 8.743 -3.931 1.00 94.62 188 PRO A N 1
ATOM 1500 C CA . PRO A 1 188 ? -5.554 9.070 -2.513 1.00 94.62 188 PRO A CA 1
ATOM 1501 C C . PRO A 1 188 ? -6.954 9.570 -2.141 1.00 94.62 188 PRO A C 1
ATOM 1503 O O . PRO A 1 188 ? -7.512 9.130 -1.140 1.00 94.62 188 PRO A O 1
ATOM 1506 N N . ALA A 1 189 ? -7.522 10.468 -2.953 1.00 95.25 189 ALA A N 1
ATOM 1507 C CA . ALA A 1 189 ? -8.792 11.126 -2.659 1.00 95.25 189 ALA A CA 1
ATOM 1508 C C . ALA A 1 189 ? -9.973 10.146 -2.716 1.00 95.25 189 ALA A C 1
ATOM 1510 O O . ALA A 1 189 ? -10.591 9.829 -1.701 1.00 95.25 189 ALA A O 1
ATOM 1511 N N . LYS A 1 190 ? -10.223 9.595 -3.907 1.00 94.81 190 LYS A N 1
ATOM 1512 C CA . LYS A 1 190 ? -11.304 8.635 -4.144 1.00 94.81 190 LYS A CA 1
ATOM 1513 C C . LYS A 1 190 ? -11.109 7.341 -3.350 1.00 94.81 190 LYS A C 1
ATOM 1515 O O . LYS A 1 190 ? -12.070 6.787 -2.824 1.00 94.81 190 LYS A O 1
ATOM 1520 N N . GLY A 1 191 ? -9.868 6.865 -3.228 1.00 96.31 191 GLY A N 1
ATOM 1521 C CA . GLY A 1 191 ? -9.559 5.688 -2.426 1.00 96.31 191 GLY A CA 1
ATOM 1522 C C . GLY A 1 191 ? -9.920 5.883 -0.952 1.00 96.31 191 GLY A C 1
ATOM 1523 O O . GLY A 1 191 ? -10.533 5.004 -0.346 1.00 96.31 191 GLY A O 1
ATOM 1524 N N . THR A 1 192 ? -9.633 7.062 -0.390 1.00 97.50 192 THR A N 1
ATOM 1525 C CA . THR A 1 192 ? -10.058 7.402 0.974 1.00 97.50 192 THR A CA 1
ATOM 1526 C C . THR A 1 192 ? -11.579 7.408 1.098 1.00 97.50 192 THR A C 1
ATOM 1528 O O . THR A 1 192 ? -12.099 6.800 2.027 1.00 97.50 192 THR A O 1
ATOM 1531 N N . GLU A 1 193 ? -12.307 8.023 0.164 1.00 96.19 193 GLU A N 1
ATOM 1532 C CA . GLU A 1 193 ? -13.779 8.044 0.189 1.00 96.19 193 GLU A CA 1
ATOM 1533 C C . GLU A 1 193 ? -14.380 6.629 0.178 1.00 96.19 193 GLU A C 1
ATOM 1535 O O . GLU A 1 193 ? -15.298 6.332 0.946 1.00 96.19 193 GLU A O 1
ATOM 1540 N N . ILE A 1 194 ? -13.825 5.728 -0.641 1.00 95.88 194 ILE A N 1
ATOM 1541 C CA . ILE A 1 194 ? -14.216 4.311 -0.680 1.00 95.88 194 ILE A CA 1
ATOM 1542 C C . ILE A 1 194 ? -13.979 3.646 0.679 1.00 95.88 194 ILE A C 1
ATOM 1544 O O . ILE A 1 194 ? -14.869 2.967 1.195 1.00 95.88 194 ILE A O 1
ATOM 1548 N N . ILE A 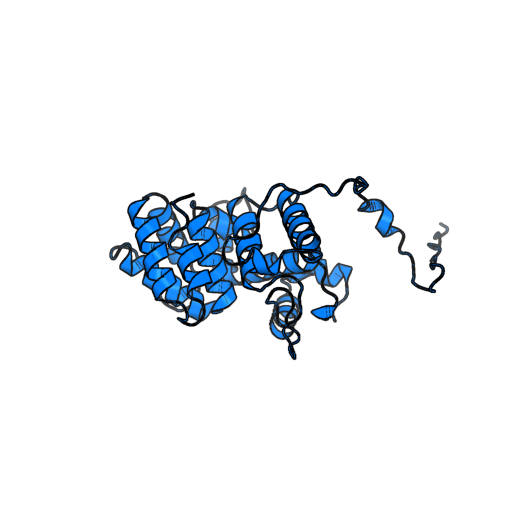1 195 ? -12.804 3.855 1.278 1.00 97.62 195 ILE A N 1
ATOM 1549 C CA . ILE A 1 195 ? -12.454 3.282 2.582 1.00 97.62 195 ILE A CA 1
ATOM 1550 C C . ILE A 1 195 ? -13.390 3.807 3.675 1.00 97.62 195 ILE A C 1
ATOM 1552 O O . ILE A 1 195 ? -13.950 3.016 4.429 1.00 97.62 195 ILE A O 1
ATOM 1556 N N . GLN A 1 196 ? -13.614 5.118 3.740 1.00 97.12 196 GLN A N 1
ATOM 1557 C CA . GLN A 1 196 ? -14.496 5.743 4.726 1.00 97.12 196 GLN A CA 1
ATOM 1558 C C . GLN A 1 196 ? -15.943 5.251 4.593 1.00 97.12 196 GLN A C 1
ATOM 1560 O O . GLN A 1 196 ? -16.594 4.939 5.593 1.00 97.12 196 GLN A O 1
ATOM 1565 N N . LYS A 1 197 ? -16.437 5.097 3.359 1.00 95.75 197 LYS A N 1
ATOM 1566 C CA . LYS A 1 197 ? -17.757 4.513 3.099 1.00 95.75 197 LYS A CA 1
ATOM 1567 C C . LYS A 1 197 ? -17.836 3.057 3.560 1.00 95.75 197 LYS A C 1
ATOM 1569 O O . LYS A 1 197 ? -18.814 2.685 4.204 1.00 95.75 197 LYS A O 1
ATOM 1574 N N . ALA A 1 198 ? -16.820 2.245 3.266 1.00 96.88 198 ALA A N 1
ATOM 1575 C CA . ALA A 1 198 ? -16.772 0.848 3.696 1.00 96.88 198 ALA A CA 1
ATOM 1576 C C . ALA A 1 198 ? -16.729 0.720 5.228 1.00 96.88 198 ALA A C 1
ATOM 1578 O O . ALA A 1 198 ? -17.440 -0.114 5.785 1.00 96.88 198 ALA A O 1
ATOM 1579 N N . ILE A 1 199 ? -15.973 1.584 5.916 1.00 97.69 199 ILE A N 1
ATOM 1580 C CA . ILE A 1 199 ? -15.965 1.675 7.384 1.00 97.69 199 ILE A CA 1
ATOM 1581 C C . ILE A 1 199 ? -17.379 1.946 7.901 1.00 97.69 199 ILE A C 1
ATOM 1583 O O . ILE A 1 199 ? -17.875 1.186 8.725 1.00 97.69 199 ILE A O 1
ATOM 1587 N N . LYS A 1 200 ? -18.056 2.972 7.374 1.00 96.44 200 LYS A N 1
ATOM 1588 C CA . LYS A 1 200 ? -19.396 3.368 7.829 1.00 96.44 200 LYS A CA 1
ATOM 1589 C C . LYS A 1 200 ? -20.466 2.300 7.585 1.00 96.44 200 LYS A C 1
ATOM 1591 O O . LYS A 1 200 ? -21.399 2.184 8.370 1.00 96.44 200 LYS A O 1
ATOM 1596 N N . LEU A 1 201 ? -20.348 1.525 6.508 1.00 95.62 201 LEU A N 1
ATOM 1597 C CA . LEU A 1 201 ? -21.243 0.392 6.249 1.00 95.62 201 LEU A CA 1
ATOM 1598 C C . LEU A 1 201 ? -20.953 -0.799 7.172 1.00 95.62 201 LEU A C 1
ATOM 1600 O O . LEU A 1 201 ? -21.873 -1.522 7.539 1.00 95.62 201 LEU A O 1
ATOM 1604 N N . SER A 1 202 ? -19.692 -0.989 7.563 1.00 95.56 202 SER A N 1
ATOM 1605 C CA . SER A 1 202 ? -19.278 -2.068 8.473 1.00 95.56 202 SER A CA 1
ATOM 1606 C C . SER A 1 202 ? -19.613 -1.763 9.928 1.00 95.56 202 SER A C 1
ATOM 1608 O O . SER A 1 202 ? -19.935 -2.668 10.692 1.00 95.56 202 SER A O 1
ATOM 1610 N N . ASP A 1 203 ? -19.510 -0.491 10.308 1.00 94.44 203 ASP A N 1
ATOM 1611 C CA . ASP A 1 203 ? -19.825 0.016 11.633 1.00 94.44 203 ASP A CA 1
ATOM 1612 C C . ASP A 1 203 ? -20.319 1.477 11.531 1.00 94.44 203 ASP A C 1
ATOM 1614 O O . ASP A 1 203 ? -19.512 2.414 11.472 1.00 94.44 203 ASP A O 1
ATOM 1618 N N . PRO A 1 204 ? -21.649 1.696 11.523 1.00 92.75 204 PRO A N 1
ATOM 1619 C CA . PRO A 1 204 ? -22.242 3.029 11.393 1.00 92.75 204 PRO A CA 1
ATOM 1620 C C . PRO A 1 204 ? -21.902 3.998 12.529 1.00 92.75 204 PRO A C 1
ATOM 1622 O O . PRO A 1 204 ? -22.140 5.198 12.385 1.00 92.75 204 PRO A O 1
ATOM 1625 N N . THR A 1 205 ? -21.366 3.502 13.651 1.00 93.12 205 THR A N 1
ATOM 1626 C CA . THR A 1 205 ? -20.991 4.331 14.807 1.00 93.12 205 THR A CA 1
ATOM 1627 C C . THR A 1 205 ? -19.637 5.015 14.634 1.00 93.12 205 THR A C 1
ATOM 1629 O O . THR A 1 205 ? -19.300 5.911 15.408 1.00 93.12 205 THR A O 1
ATOM 1632 N N . LYS A 1 206 ? -18.845 4.611 13.633 1.00 92.81 206 LYS A N 1
ATOM 1633 C CA . LYS A 1 206 ? -17.503 5.154 13.419 1.00 92.81 206 LYS A CA 1
ATOM 1634 C C . LYS A 1 206 ? -17.547 6.488 12.696 1.00 92.81 206 LYS A C 1
ATOM 1636 O O . LYS A 1 206 ? -18.108 6.617 11.609 1.00 92.81 206 LYS A O 1
ATOM 1641 N N . ASP A 1 207 ? -16.863 7.462 13.284 1.00 91.38 207 ASP A N 1
ATOM 1642 C CA . ASP A 1 207 ? -16.506 8.698 12.609 1.00 91.38 207 ASP A CA 1
ATOM 1643 C C . ASP A 1 207 ? -15.157 8.521 11.908 1.00 91.38 207 ASP A C 1
ATOM 1645 O O . ASP A 1 207 ? -14.152 8.149 12.516 1.00 91.38 207 ASP A O 1
ATOM 1649 N N . THR A 1 208 ? -15.136 8.783 10.608 1.00 91.94 208 THR A N 1
ATOM 1650 C CA . THR A 1 208 ? -13.934 8.692 9.782 1.00 91.94 208 THR A CA 1
ATOM 1651 C C . THR A 1 208 ? -13.304 10.049 9.487 1.00 91.94 208 THR A C 1
ATOM 1653 O O . THR A 1 208 ? -12.282 10.101 8.798 1.00 91.94 208 THR A O 1
ATOM 1656 N N . GLY A 1 209 ? -13.883 11.131 10.015 1.00 87.50 209 GLY A N 1
ATOM 1657 C CA . GLY A 1 209 ? -13.586 12.508 9.646 1.00 87.50 209 GLY A CA 1
ATOM 1658 C C . GLY A 1 209 ? -14.330 12.950 8.382 1.00 87.50 209 GLY A C 1
ATOM 1659 O O . GLY A 1 209 ? -15.105 12.199 7.786 1.00 87.50 209 GLY A O 1
ATOM 1660 N N . LYS A 1 210 ? -14.086 14.199 7.966 1.00 82.25 210 LYS A N 1
ATOM 1661 C CA . LYS A 1 210 ? -14.640 14.791 6.739 1.00 82.25 210 LYS A CA 1
ATOM 1662 C C . LYS A 1 210 ? -13.554 14.959 5.676 1.00 82.25 210 LYS A C 1
ATOM 1664 O O . LYS A 1 210 ? -12.429 15.337 5.992 1.00 82.25 210 LYS A O 1
ATOM 1669 N N . GLY A 1 211 ? -13.943 14.785 4.415 1.00 85.56 211 GLY A N 1
ATOM 1670 C CA . GLY A 1 211 ? -13.112 15.072 3.246 1.00 85.56 211 GLY A CA 1
ATOM 1671 C C . GLY A 1 211 ? -12.329 13.868 2.721 1.00 85.56 211 GLY A C 1
ATOM 1672 O O . GLY A 1 211 ? -12.322 12.794 3.312 1.00 85.56 211 GLY A O 1
ATOM 1673 N N . ALA A 1 21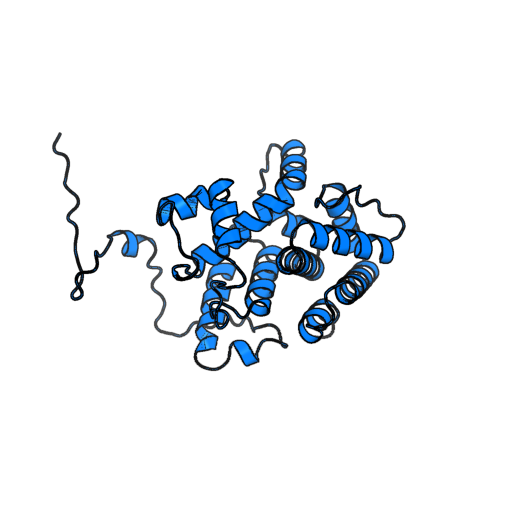2 ? -11.651 14.080 1.595 1.00 87.69 212 ALA A N 1
ATOM 1674 C CA . ALA A 1 212 ? -11.017 13.022 0.811 1.00 87.69 212 ALA A CA 1
ATOM 1675 C C . ALA A 1 212 ? -9.595 12.639 1.282 1.00 87.69 212 ALA A C 1
ATOM 1677 O O . ALA A 1 212 ? -8.868 11.952 0.574 1.00 87.69 212 ALA A O 1
ATOM 1678 N N . ALA A 1 213 ? -9.148 13.106 2.450 1.00 93.38 213 ALA A N 1
ATOM 1679 C CA . ALA A 1 213 ? -7.808 12.818 2.962 1.00 93.38 213 ALA A CA 1
ATOM 1680 C C . ALA A 1 213 ? -7.840 11.702 4.012 1.00 93.38 213 ALA A C 1
ATOM 1682 O O . ALA A 1 213 ? -8.657 11.735 4.934 1.00 93.38 213 ALA A O 1
ATOM 1683 N N . PHE A 1 214 ? -6.923 10.736 3.908 1.00 96.69 214 PHE A N 1
ATOM 1684 C CA . PHE A 1 214 ? -6.797 9.666 4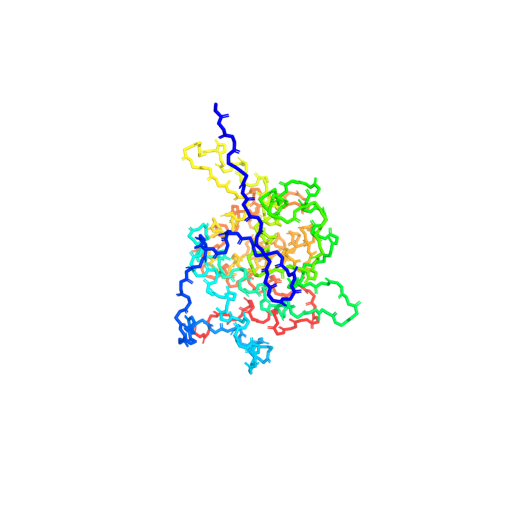.896 1.00 96.69 214 PHE A CA 1
ATOM 1685 C C . PHE A 1 214 ? -6.239 10.229 6.212 1.00 96.69 214 PHE A C 1
ATOM 1687 O O . PHE A 1 214 ? -5.035 10.447 6.369 1.00 96.69 214 PHE A O 1
ATOM 1694 N N . GLY A 1 215 ? -7.136 10.503 7.157 1.00 96.44 215 GLY A N 1
ATOM 1695 C CA . GLY A 1 215 ? -6.817 11.144 8.430 1.00 96.44 215 GLY A CA 1
ATOM 1696 C C . GLY A 1 215 ? -6.693 10.177 9.607 1.00 96.44 215 GLY A C 1
ATOM 1697 O O . GLY A 1 215 ? -6.951 8.977 9.508 1.00 96.44 215 GLY A O 1
ATOM 1698 N N . THR A 1 216 ? -6.340 10.728 10.770 1.00 96.38 216 THR A N 1
ATOM 1699 C CA . THR A 1 216 ? -6.203 9.973 12.027 1.00 96.38 216 THR A CA 1
ATOM 1700 C C . THR A 1 216 ? -7.501 9.267 12.430 1.00 96.38 216 THR A C 1
ATOM 1702 O O . THR A 1 216 ? -7.442 8.153 12.934 1.00 96.38 216 THR A O 1
ATOM 1705 N N . MET A 1 217 ? -8.666 9.864 12.157 1.00 96.69 217 MET A N 1
ATOM 1706 C CA . MET A 1 217 ? -9.968 9.252 12.462 1.00 96.69 217 MET A CA 1
ATOM 1707 C C . MET A 1 217 ? -10.247 8.031 11.578 1.00 96.69 217 MET A C 1
ATOM 1709 O O . MET A 1 217 ? -10.686 6.997 12.070 1.00 96.69 217 MET A O 1
ATOM 1713 N N . THR A 1 218 ? -9.899 8.104 10.287 1.00 97.94 218 THR A N 1
ATOM 1714 C CA . THR A 1 218 ? -9.971 6.946 9.382 1.00 97.94 218 THR A CA 1
ATOM 1715 C C . THR A 1 218 ? -9.060 5.813 9.874 1.00 97.94 218 THR A C 1
ATOM 1717 O O . THR A 1 218 ? -9.492 4.663 9.925 1.00 97.94 218 THR A O 1
ATOM 1720 N N . LEU A 1 219 ? -7.830 6.129 10.306 1.00 98.06 219 LEU A N 1
ATOM 1721 C CA . LEU A 1 219 ? -6.919 5.138 10.892 1.00 98.06 219 LEU A CA 1
ATOM 1722 C C . LEU A 1 219 ? -7.498 4.496 12.162 1.00 98.06 219 LEU A C 1
ATOM 1724 O O . LEU A 1 219 ? -7.491 3.275 12.278 1.00 98.06 219 LEU A O 1
ATOM 1728 N N . GLN A 1 220 ? -8.007 5.296 13.101 1.00 97.44 220 GLN A N 1
ATOM 1729 C CA . GLN A 1 220 ? -8.584 4.799 14.355 1.00 97.44 220 GLN A CA 1
ATOM 1730 C C . GLN A 1 220 ? -9.784 3.879 14.108 1.00 97.44 220 GLN A C 1
ATOM 1732 O O . GLN A 1 220 ? -9.867 2.804 14.697 1.00 97.44 220 GLN A O 1
ATOM 1737 N N . ALA A 1 221 ? -10.672 4.248 13.185 1.00 97.88 221 ALA A N 1
ATOM 1738 C CA . ALA A 1 221 ? -11.810 3.409 12.836 1.00 97.88 221 ALA A CA 1
ATOM 1739 C C . ALA A 1 221 ? -11.372 2.059 12.237 1.00 97.88 221 ALA A C 1
ATOM 1741 O O . ALA A 1 221 ? -11.927 1.019 12.592 1.00 97.88 221 ALA A O 1
ATOM 1742 N N . LEU A 1 222 ? -10.335 2.046 11.391 1.00 98.12 222 LEU A N 1
ATOM 1743 C CA . LEU A 1 222 ? -9.761 0.803 10.862 1.00 98.12 222 LEU A CA 1
ATOM 1744 C C . LEU A 1 222 ? -9.096 -0.047 11.949 1.00 98.12 222 LEU A C 1
ATOM 1746 O O . LEU A 1 222 ? -9.219 -1.268 11.910 1.00 98.12 222 LEU A O 1
ATOM 1750 N N . GLN A 1 223 ? -8.435 0.574 12.929 1.00 98.00 223 GLN A N 1
ATOM 1751 C CA . GLN A 1 223 ? -7.865 -0.127 14.085 1.00 98.00 223 GLN A CA 1
ATOM 1752 C C . GLN A 1 223 ? -8.921 -0.826 14.932 1.00 98.00 223 GLN A C 1
ATOM 1754 O O . GLN A 1 223 ? -8.660 -1.876 15.511 1.00 98.00 223 GLN A O 1
ATOM 1759 N N . GLU A 1 224 ? -10.105 -0.235 15.042 1.00 97.06 224 GLU A N 1
ATOM 1760 C CA . GLU A 1 224 ? -11.219 -0.821 15.780 1.00 97.06 224 GLU A CA 1
ATOM 1761 C C . GLU A 1 224 ? -11.904 -1.923 14.973 1.00 97.06 224 GLU A C 1
ATOM 1763 O O . GLU A 1 224 ? -12.117 -3.007 15.507 1.00 97.06 224 GLU A O 1
ATOM 1768 N N . ILE A 1 225 ? -12.149 -1.699 13.677 1.00 96.00 225 ILE A N 1
ATOM 1769 C CA . ILE A 1 225 ? -12.653 -2.735 12.762 1.00 96.00 225 ILE A CA 1
ATOM 1770 C C . ILE A 1 225 ? -11.740 -3.963 12.769 1.00 96.00 225 ILE A C 1
ATOM 1772 O O . ILE A 1 225 ? -12.231 -5.083 12.859 1.00 96.00 225 ILE A O 1
ATOM 1776 N N . SER A 1 226 ? -10.421 -3.761 12.737 1.00 97.12 226 SER A N 1
ATOM 1777 C CA . SER A 1 226 ? -9.428 -4.843 12.658 1.00 97.12 226 SER A CA 1
ATOM 1778 C C . SER A 1 226 ? -9.368 -5.737 13.901 1.00 97.12 226 SER A C 1
ATOM 1780 O O . SER A 1 226 ? -8.717 -6.776 13.869 1.00 97.12 226 SER A O 1
ATOM 1782 N N . LYS A 1 227 ? -10.044 -5.370 14.998 1.00 97.06 227 LYS A N 1
ATOM 1783 C CA . LYS A 1 227 ? -10.132 -6.191 16.219 1.00 97.06 227 LYS A CA 1
ATOM 1784 C C . LYS A 1 227 ? -11.294 -7.184 16.196 1.00 97.06 227 LYS A C 1
ATOM 1786 O O . LYS A 1 227 ? -11.329 -8.083 17.030 1.00 97.06 227 LYS A O 1
ATOM 1791 N N . GLU A 1 228 ? -12.250 -7.022 15.283 1.00 96.19 228 GLU A N 1
ATOM 1792 C CA . GLU A 1 228 ? -13.501 -7.781 15.268 1.00 96.19 228 GLU A CA 1
ATOM 1793 C C . GLU A 1 228 ? -13.659 -8.527 13.930 1.00 96.19 228 GLU A C 1
ATOM 1795 O O . GLU A 1 228 ? -13.879 -7.884 12.900 1.00 96.19 228 GLU A O 1
ATOM 1800 N N . PRO A 1 229 ? -13.591 -9.875 13.907 1.00 95.00 229 PRO A N 1
ATOM 1801 C CA . PRO A 1 229 ? -13.606 -10.650 12.661 1.00 95.00 229 PRO A CA 1
ATOM 1802 C C . PRO A 1 229 ? -14.798 -10.362 11.738 1.00 95.00 229 PRO A C 1
ATOM 1804 O O . PRO A 1 229 ? -14.626 -10.242 10.525 1.00 95.00 229 PRO A O 1
ATOM 1807 N N . GLU A 1 230 ? -15.997 -10.186 12.300 1.00 95.19 230 GLU A N 1
ATOM 1808 C CA . GLU A 1 230 ? -17.195 -9.847 11.520 1.00 95.19 230 GLU A CA 1
ATOM 1809 C C . GLU A 1 230 ? -17.094 -8.454 10.884 1.00 95.19 230 GLU A C 1
ATOM 1811 O O . GLU A 1 230 ? -17.462 -8.269 9.723 1.00 95.19 230 GLU A O 1
ATOM 1816 N N . LYS A 1 231 ? -16.517 -7.470 11.587 1.00 96.00 231 LYS A N 1
ATOM 1817 C CA . LYS A 1 231 ? -16.301 -6.131 11.021 1.00 96.00 231 LYS A CA 1
ATOM 1818 C C . LYS A 1 231 ? -15.231 -6.145 9.940 1.00 96.00 231 LYS A C 1
ATOM 1820 O O . LYS A 1 231 ? -15.402 -5.470 8.929 1.00 96.00 231 LYS A O 1
ATOM 1825 N N . VAL A 1 232 ? -14.166 -6.934 10.111 1.00 95.69 232 VAL A N 1
ATOM 1826 C CA . VAL A 1 232 ? -13.161 -7.161 9.060 1.00 95.69 232 VAL A CA 1
ATOM 1827 C C . VAL A 1 232 ? -13.824 -7.728 7.809 1.00 95.69 232 VAL A C 1
ATOM 1829 O O . VAL A 1 232 ? -13.646 -7.180 6.721 1.00 95.69 232 VAL A O 1
ATOM 1832 N N . LYS A 1 233 ? -14.626 -8.788 7.954 1.00 94.69 233 LYS A N 1
ATOM 1833 C CA . LYS A 1 233 ? -15.350 -9.414 6.842 1.00 94.69 233 LYS A CA 1
ATOM 1834 C C . LYS A 1 233 ? -16.252 -8.408 6.121 1.00 94.69 233 LYS A C 1
ATOM 1836 O O . LYS A 1 233 ? -16.143 -8.263 4.904 1.00 94.69 233 LYS A O 1
ATOM 1841 N N . ASN A 1 234 ? -17.069 -7.667 6.870 1.00 94.94 234 ASN A N 1
ATOM 1842 C CA . ASN A 1 234 ? -17.961 -6.646 6.320 1.00 94.94 234 ASN A CA 1
ATOM 1843 C C . ASN A 1 234 ? -17.183 -5.536 5.598 1.00 94.94 234 ASN A C 1
ATOM 1845 O O . ASN A 1 234 ? -17.540 -5.157 4.484 1.00 94.94 234 ASN A O 1
ATOM 1849 N N . PHE A 1 235 ? -16.076 -5.062 6.174 1.00 96.62 235 PHE A N 1
ATOM 1850 C CA . PHE A 1 235 ? -15.240 -4.037 5.551 1.00 96.62 235 PHE A CA 1
ATOM 1851 C C . PHE A 1 235 ? -14.654 -4.509 4.222 1.00 96.62 235 PHE A C 1
ATOM 1853 O O . PHE A 1 235 ? -14.697 -3.780 3.226 1.00 96.62 235 PHE A O 1
ATOM 1860 N N . LEU A 1 236 ? -14.120 -5.730 4.179 1.00 95.38 236 LEU A N 1
ATOM 1861 C CA . LEU A 1 236 ? -13.568 -6.308 2.955 1.00 95.38 236 LEU A CA 1
ATOM 1862 C C . LEU A 1 236 ? -14.650 -6.486 1.882 1.00 95.38 236 LEU A C 1
ATOM 1864 O O . LEU A 1 236 ? -14.411 -6.174 0.718 1.00 95.38 236 LEU A O 1
ATOM 1868 N N . GLU A 1 237 ? -15.857 -6.893 2.269 1.00 93.94 237 GLU A N 1
ATOM 1869 C CA . GLU A 1 237 ? -16.996 -7.012 1.360 1.00 93.94 237 GLU A CA 1
ATOM 1870 C C . GLU A 1 237 ? -17.468 -5.657 0.812 1.00 93.94 237 GLU A C 1
ATOM 1872 O O . GLU A 1 237 ? -17.565 -5.477 -0.405 1.00 93.94 237 GLU A O 1
ATOM 1877 N N . PHE A 1 238 ? -17.710 -4.672 1.677 1.00 94.81 238 PHE A N 1
ATOM 1878 C CA . PHE A 1 238 ? -18.174 -3.353 1.244 1.00 94.81 238 PHE A CA 1
ATOM 1879 C C . PHE A 1 238 ? -17.120 -2.598 0.439 1.00 94.81 238 PHE A C 1
ATOM 1881 O O . PHE A 1 238 ? -17.461 -1.923 -0.533 1.00 94.81 238 PHE A O 1
ATOM 1888 N N . SER A 1 239 ? -15.844 -2.733 0.801 1.00 93.75 239 SER A N 1
ATOM 1889 C CA . SER A 1 239 ? -14.760 -2.130 0.032 1.00 93.75 239 SER A CA 1
ATOM 1890 C C . SER A 1 239 ? -14.594 -2.791 -1.338 1.00 93.75 239 SER A C 1
ATOM 1892 O O . SER A 1 239 ? -14.403 -2.073 -2.315 1.00 93.75 239 SER A O 1
ATOM 1894 N N . ALA A 1 240 ? -14.747 -4.115 -1.456 1.00 89.94 240 ALA A N 1
ATOM 1895 C CA . ALA A 1 240 ? -14.740 -4.808 -2.746 1.00 89.94 240 ALA A CA 1
ATOM 1896 C C . ALA A 1 240 ? -15.890 -4.347 -3.661 1.00 89.94 240 ALA A C 1
ATOM 1898 O O . ALA A 1 240 ? -15.668 -4.095 -4.843 1.00 89.94 240 ALA A O 1
ATOM 1899 N N . ASN A 1 241 ? -17.093 -4.170 -3.107 1.00 88.00 241 ASN A N 1
ATOM 1900 C CA . ASN A 1 241 ? -18.275 -3.732 -3.859 1.00 88.00 241 ASN A CA 1
ATOM 1901 C C . ASN A 1 241 ? -18.226 -2.252 -4.284 1.00 88.00 241 ASN A C 1
ATOM 1903 O O . ASN A 1 241 ? -18.937 -1.854 -5.203 1.00 88.00 241 ASN A O 1
ATOM 1907 N N . ALA A 1 242 ? -17.423 -1.425 -3.610 1.00 87.12 242 ALA A N 1
ATOM 1908 C CA . ALA A 1 242 ? -17.307 0.008 -3.891 1.00 87.12 242 ALA A CA 1
ATOM 1909 C C . ALA A 1 242 ? -16.212 0.360 -4.919 1.00 87.12 242 ALA A C 1
ATOM 1911 O O . ALA A 1 242 ? -16.143 1.504 -5.372 1.00 87.12 242 ALA A O 1
ATOM 1912 N N . ARG A 1 243 ? -15.352 -0.600 -5.275 1.00 82.56 243 ARG A N 1
ATOM 1913 C CA . ARG A 1 243 ? -14.315 -0.448 -6.308 1.00 82.56 243 ARG A CA 1
ATOM 1914 C C . ARG A 1 243 ? -14.919 -0.541 -7.713 1.00 82.56 243 ARG A C 1
ATOM 1916 O O . ARG A 1 243 ? -16.085 -0.895 -7.883 1.00 82.56 243 ARG A O 1
ATOM 1923 N N . ARG A 1 244 ? -14.118 -0.238 -8.741 1.00 70.88 244 ARG A N 1
ATOM 1924 C CA . ARG A 1 244 ? -14.524 -0.454 -10.141 1.00 70.88 244 ARG A CA 1
ATOM 1925 C C . ARG A 1 244 ? -14.886 -1.927 -10.387 1.00 70.88 244 ARG A C 1
ATOM 1927 O O . ARG A 1 244 ? -14.244 -2.837 -9.857 1.00 70.88 244 ARG A O 1
ATOM 1934 N N . SER A 1 245 ? -15.938 -2.151 -11.174 1.00 68.25 245 SER A N 1
ATOM 1935 C CA . SER A 1 245 ? -16.530 -3.473 -11.421 1.00 68.25 245 SER A CA 1
ATOM 1936 C C . SER A 1 245 ? -15.792 -4.309 -12.472 1.00 68.25 245 SER A C 1
ATOM 1938 O O . SER A 1 245 ? -16.045 -5.508 -12.580 1.00 68.25 245 SER A O 1
ATOM 1940 N N . ASP A 1 246 ? -14.873 -3.708 -13.227 1.00 76.38 246 ASP A N 1
ATOM 1941 C CA . ASP A 1 246 ? -14.118 -4.341 -14.313 1.00 76.38 246 ASP A CA 1
ATOM 1942 C C . ASP A 1 246 ? -13.012 -5.298 -13.825 1.00 76.38 246 ASP A C 1
ATOM 1944 O O . ASP A 1 246 ? -12.509 -6.103 -14.605 1.00 76.38 246 ASP A O 1
ATOM 1948 N N . GLU A 1 247 ? -12.683 -5.299 -12.528 1.00 80.94 247 GLU A N 1
ATOM 1949 C CA . GLU A 1 247 ? -11.657 -6.170 -11.932 1.00 80.94 247 GLU A CA 1
ATOM 1950 C C . GLU A 1 247 ? -12.227 -7.165 -10.903 1.00 80.94 247 GLU A C 1
ATOM 1952 O O . GLU A 1 247 ? -11.680 -7.333 -9.810 1.00 80.94 247 GLU A O 1
ATOM 1957 N N . LYS A 1 248 ? -13.315 -7.873 -11.248 1.00 84.19 248 LYS A N 1
ATOM 1958 C CA . LYS A 1 248 ? -13.991 -8.832 -10.346 1.00 84.19 248 LYS A CA 1
ATOM 1959 C C . LYS A 1 248 ? -13.023 -9.781 -9.624 1.00 84.19 248 LYS A C 1
ATOM 1961 O O . LYS A 1 248 ? -13.133 -9.943 -8.416 1.00 84.19 248 LYS A O 1
ATOM 1966 N N . ALA A 1 249 ? -12.042 -10.354 -10.325 1.00 83.31 249 ALA A N 1
ATOM 1967 C CA . ALA A 1 249 ? -11.085 -11.289 -9.727 1.00 83.31 249 ALA A CA 1
ATOM 1968 C C . ALA A 1 249 ? -10.155 -10.638 -8.676 1.00 83.31 249 ALA A C 1
ATOM 1970 O O . ALA A 1 249 ? -9.850 -11.262 -7.660 1.00 83.31 249 ALA A O 1
ATOM 1971 N N . ARG A 1 250 ? -9.748 -9.372 -8.878 1.00 86.38 250 ARG A N 1
ATOM 1972 C CA . ARG A 1 250 ? -8.992 -8.582 -7.885 1.00 86.38 250 ARG A CA 1
ATOM 1973 C C . ARG A 1 250 ? -9.873 -8.285 -6.674 1.00 86.38 250 ARG A C 1
ATOM 1975 O O . ARG A 1 250 ? -9.439 -8.470 -5.543 1.00 86.38 250 ARG A O 1
ATOM 1982 N N . ASN A 1 251 ? -11.118 -7.871 -6.902 1.00 85.56 251 ASN A N 1
ATOM 1983 C CA . ASN A 1 251 ? -12.056 -7.544 -5.827 1.00 85.56 251 ASN A CA 1
ATOM 1984 C C . ASN A 1 251 ? -12.414 -8.785 -4.988 1.00 85.56 251 ASN A C 1
ATOM 1986 O O . ASN A 1 251 ? -12.372 -8.729 -3.759 1.00 85.56 251 ASN A O 1
ATOM 1990 N N . ASP A 1 252 ? -12.670 -9.924 -5.637 1.00 86.12 252 ASP A N 1
ATOM 1991 C CA . ASP A 1 252 ? -12.938 -11.208 -4.979 1.00 86.12 252 AS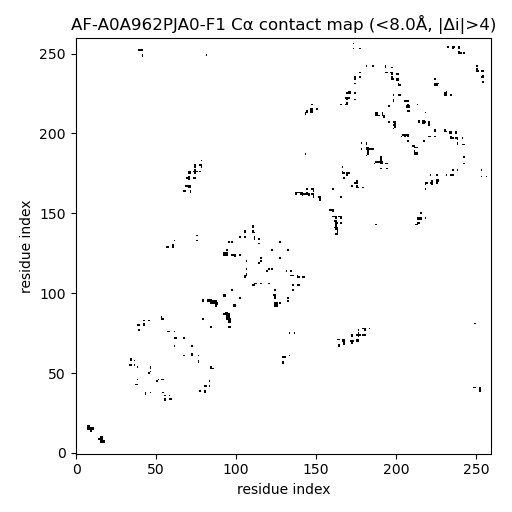P A CA 1
ATOM 1992 C C . ASP A 1 252 ? -11.739 -11.686 -4.151 1.00 86.12 252 ASP A C 1
ATOM 1994 O O . ASP A 1 252 ? -11.920 -12.201 -3.047 1.00 86.12 252 ASP A O 1
ATOM 1998 N N . TYR A 1 253 ? -10.510 -11.461 -4.631 1.00 85.50 253 TYR A N 1
ATOM 1999 C CA . TYR A 1 253 ? -9.297 -11.775 -3.875 1.00 85.50 253 TYR A CA 1
ATOM 2000 C C . TYR A 1 253 ? -9.235 -11.040 -2.530 1.00 85.50 253 TYR A C 1
ATOM 2002 O O . TYR A 1 253 ? -8.870 -11.640 -1.518 1.00 85.50 253 TYR A O 1
ATOM 2010 N N . PHE A 1 254 ? -9.613 -9.759 -2.488 1.00 82.81 254 PHE A N 1
ATOM 2011 C CA . PHE A 1 254 ? -9.669 -9.016 -1.226 1.00 82.81 254 PHE A CA 1
ATOM 2012 C C . PHE A 1 254 ? -10.881 -9.402 -0.369 1.00 82.81 254 PHE A C 1
ATOM 2014 O O . PHE A 1 254 ? -10.774 -9.373 0.856 1.00 82.81 254 PHE A O 1
ATOM 2021 N N . ARG A 1 255 ? -11.995 -9.815 -0.989 1.00 81.44 255 ARG A N 1
ATOM 2022 C CA . ARG A 1 255 ? -13.234 -10.215 -0.303 1.00 81.44 255 ARG A CA 1
ATOM 2023 C C . ARG A 1 255 ? -13.147 -11.582 0.387 1.00 81.44 255 ARG A C 1
ATOM 2025 O O . ARG A 1 255 ? -13.593 -11.709 1.522 1.00 81.44 255 ARG A O 1
ATOM 2032 N N . PHE A 1 256 ? -12.592 -12.605 -0.270 1.00 75.56 256 PHE A N 1
ATOM 2033 C CA . PHE A 1 256 ? -12.768 -14.017 0.125 1.00 75.56 256 PHE A CA 1
ATOM 2034 C C . PHE A 1 256 ? -11.518 -14.717 0.666 1.00 75.56 256 PHE A C 1
ATOM 2036 O O . PHE A 1 256 ? -11.504 -15.937 0.804 1.00 75.56 256 PHE A O 1
ATOM 2043 N N . ARG A 1 257 ? -10.468 -13.978 1.026 1.00 65.94 257 ARG A N 1
ATOM 2044 C CA . ARG A 1 257 ? -9.166 -14.512 1.475 1.00 65.94 257 ARG A CA 1
ATOM 2045 C C . ARG A 1 257 ? -9.180 -15.292 2.812 1.00 65.94 257 ARG A C 1
ATOM 2047 O O . ARG A 1 257 ? -8.180 -15.309 3.524 1.00 65.94 257 ARG A O 1
ATOM 2054 N N . GLY A 1 258 ? -10.324 -15.820 3.243 1.00 39.34 258 GLY A N 1
ATOM 2055 C CA . GLY A 1 258 ? -10.532 -16.550 4.497 1.00 39.34 258 GLY A CA 1
ATOM 2056 C C . GLY A 1 258 ? -10.884 -18.032 4.332 1.00 39.34 258 GLY A C 1
ATOM 2057 O O . GLY A 1 258 ? -11.361 -18.609 5.299 1.00 39.34 258 GLY A O 1
ATOM 2058 N N . GLY A 1 259 ? -10.695 -18.620 3.144 1.00 34.34 259 GLY A N 1
ATOM 2059 C CA . GLY A 1 259 ? -10.997 -20.034 2.871 1.00 34.34 259 GLY A CA 1
ATOM 2060 C C . GLY A 1 259 ? -9.802 -20.917 2.484 1.00 34.34 259 GLY A C 1
ATOM 2061 O O . GLY A 1 259 ? -10.031 -22.059 2.104 1.00 34.34 259 GLY A O 1
ATOM 2062 N N . GLU A 1 260 ? -8.568 -20.407 2.553 1.00 36.44 260 GLU A N 1
ATOM 2063 C CA . GLU A 1 260 ? -7.326 -21.175 2.334 1.00 36.44 260 GLU A CA 1
ATOM 2064 C C . GLU A 1 260 ? -6.454 -21.150 3.591 1.00 36.44 260 GLU A C 1
ATOM 2066 O O . GLU A 1 260 ? -6.313 -20.046 4.175 1.00 36.44 260 GLU A O 1
#

pLDDT: mean 86.27, std 17.29, range [32.44, 98.31]

Solvent-accessible surface area (backbone atoms only — not comparable to full-atom values): 14611 Å² total; per-residue (Å²): 137,86,81,82,76,83,80,87,45,60,48,100,84,70,48,75,54,62,80,66,62,65,83,71,55,68,82,73,64,95,61,88,73,70,72,81,74,76,66,59,80,89,39,39,82,74,38,46,77,81,40,31,56,58,52,33,50,51,50,42,57,45,70,72,36,81,92,50,52,70,25,40,40,47,22,53,51,52,39,30,52,72,42,61,30,80,54,61,44,90,97,48,64,27,29,45,71,40,38,50,71,57,54,52,52,34,50,76,67,61,45,37,56,69,58,32,72,74,66,43,89,75,73,58,43,84,76,56,50,71,68,50,53,52,49,48,53,41,24,52,32,28,63,55,25,38,62,33,26,51,55,50,24,73,77,32,80,93,51,83,62,53,17,43,55,52,38,53,64,25,67,30,54,64,59,23,22,47,52,48,40,37,29,67,74,59,33,59,43,58,17,30,47,42,49,46,50,13,45,34,74,43,39,73,84,54,65,42,76,82,76,45,62,55,34,54,41,37,48,51,42,43,36,56,34,43,74,36,72,67,35,40,50,40,27,31,44,43,38,36,71,66,48,77,77,91,44,53,62,63,32,47,54,59,45,57,74,81,81,124

=== Feature glossary ===
A reading guide for the features in this record.

Start from the sequence.

  · Sequence gives the chain of amino acids in standard one-letter code (A=alanine, C=cysteine, …, Y=tyrosine), read N→C. It is the only feature that is directly encoded by the gene; all structural features are derived from the folded form of this sequence.

Fold it, and you get atomic coordinates and the backbone conformation that goes with them.

  · Structure coordinates are given as an mmCIF _atom_site loop: one row per atom with element, residue name, chain id, sequence number, and x/y/z position in Å. Only the four main-chain atoms per residue are included here; side chains are omitted to keep the record compact.

  · Backbone dihedral angles. Every residue except chain termini has a φ (preceding-C → N → Cα → C) and a ψ (N → Cα → C → next-N). They are reported in degrees following the IUPAC sign convention. Secondary structure is essentially a statement about which (φ, ψ) basin each residue occupies.

  · Eight-state secondary structure (DSSP): H is the canonical α-helix, G the tighter 3₁₀-helix, I the wider π-helix; E/B are β-structure, T and S are turns and bends, and '-' is everything else. DSSP derives these from the pattern of main-chain N–H···O=C hydrogen bonds, not from the sequence.

  · SS3 is a coarse helix/strand/coil call (letters a/b/c) made by the P-SEA algorithm from inter-Cα distances and dihedrals. It is less detailed than DSSP but needs only Cα positions.

Summarize the fold with a handful of shape descriptors and a per-residue structural alphabet.

  · Radius of gyration (Rg) is the root-mean-square distance of Cα atoms from their centroid — a single number for overall size and compactness. A globular domain of N residues has Rg ≈ 2.2·N^0.38 Å; an extended or disordered chain has a much larger Rg. The Cα contact count is the number of residue pairs whose Cα atoms are within 8 Å and are more than four positions apart in sequence — a standard proxy for tertiary packing density. The bounding box is the smallest axis-aligned box enclosing all Cα atoms.

  · 3Di is Foldseek's structural alphabet. Each residue is assigned one of twenty discrete states based on how its Cα sits relative to its spatial (not sequential) neighbors. Aligning 3Di strings finds structural homologs roughly as well as full 3D superposition, but orders of magnitude faster.

  · Solvent-accessible surface area (SASA) is the area in Å² traced out by the centre of a 1.4 Å probe sphere (a water molecule) rolled over the protein's van der Waals surface (Shrake–Rupley / Lee–Richards construction). Buried residues have near-zero SASA; fully exposed residues can exceed 200 Å². The total SASA scales roughly with the number of surface residues.

Ask how reliable the model is.

  · For AlphaFold models, the B-factor field carries pLDDT — the model's own estimate of local accuracy on a 0–100 scale. Regions with pLDDT<50 should be treated as essentially unmodeled; they often correspond to intrinsically disordered segments.

  · For experimental (PDB) structures, the B-factor (temperature factor) quantifies the positional spread of each atom in the crystal — a combination of thermal vibration and static disorder — in units of Å². High B-factors mark flexible loops or poorly resolved regions; low B-factors mark the rigid, well-ordered core.

  · Predicted Aligned Error (PAE) is an AlphaFold confidence matrix: entry (i, j) is the expected error in the position of residue j, in ångströms, when the prediction is superimposed on the true structure at residue i. Low PAE within a block of residues means that block is internally rigid and well-predicted; high PAE between two blocks means their relative placement is uncertain even if each block individually is confident.

Place it in context: what it resembles, what it is annotated as, and how it looks.

  · Structural nearest neighbors (via Foldseek easy-search vs the PDB). Reported per hit: target PDB id, E-value, and alignment TM-score. A TM-score above ~0.5 is the conventional threshold for 'same fold'.

  · Functional annotations link the protein to curated databases. InterPro entries identify conserved domains and families by matching the sequence against member-database signatures (Pfam, PROSITE, CDD, …). Gene Ontology (GO) terms describe molecular function, biological process, and cellular component in a controlled vocabulary. CATH places the structure in a hierarchical fold classification (Class/Architecture/Topology/Homologous-superfamily). The organism is the source species.

  · The contact map is a binary N×N matrix image: pixel (i, j) is dark where Cα_i and Cα_j are within 8 Å and |i−j|>4. Because the |i−j|>4 filter removes local helical contacts, off-diagonal stripes parallel to the main diagonal indicate parallel β-sheets; stripes perpendicular to it indicate antiparallel β-sheets. The Ramachandran plot scatters every residue's (φ, ψ) pair against the sterically allowed regions. The PAE heatmap renders the predicted-aligned-error matrix.

  · Six rendered views show the 3D structure from the faces of a cube — i.e. along ±x, ±y, ±z. Rendering representation is drawn randomly per protein from cartoon (secondary-structure ribbons), sticks (backbone bonds), or molecular surface; coloring is either N→C rainbow (blue at the N-terminus through red at the C-terminus) or one color per chain.